Protein AF-A0A7V8FKK3-F1 (afdb_monomer_lite)

Organism: NCBI:txid1177982

InterPro domains:
  IPR025883 Cadherin-like beta-sandwich-like domain [PF12733] (177-252)

Foldseek 3Di:
DLAQADQPDQTADEDDQFFLLLVLLVLVVVVVCQVVPCPDDHQQWDAHPPPRDTQGCLLNVLSSVQSQCCLAVNLVQWDAGPPPDDQFIKHWDDDSNPHRSTHIYDRAPPGHPDQFDRHDADDPLDDFQHHFDLRDVVSSQAQQWWSAKDKDQKAWQAAWEAGGHDDPNHGRTDGRGHDRGDAETEIAGEPPDFKMWMFIAGSHQQWPFKDKVNHTDHGRDTDIDTDDQQDWIKIWTAGNVRPDIGIHIYHYHYDD

Radius of gyration: 19.22 Å; chains: 1; bounding box: 49×41×50 Å

Structure (mmCIF, N/CA/C/O backbone):
data_AF-A0A7V8FKK3-F1
#
_entry.id   AF-A0A7V8FKK3-F1
#
loop_
_atom_site.group_PDB
_atom_site.id
_atom_site.type_symbol
_atom_site.label_atom_id
_atom_site.label_alt_id
_atom_site.label_comp_id
_atom_site.label_asym_id
_atom_site.label_entity_id
_atom_site.label_seq_id
_atom_site.pdbx_PDB_ins_code
_atom_site.Cartn_x
_atom_site.Cartn_y
_atom_site.Cartn_z
_atom_site.occupancy
_atom_site.B_iso_or_equiv
_atom_site.auth_seq_id
_atom_site.auth_comp_id
_atom_site.auth_asym_id
_atom_site.auth_atom_id
_atom_site.pdbx_PDB_model_num
ATOM 1 N N . MET A 1 1 ? 8.311 15.235 -7.299 1.00 60.16 1 MET A N 1
ATOM 2 C CA . MET A 1 1 ? 8.275 15.070 -8.767 1.00 60.16 1 MET A CA 1
ATOM 3 C C . MET A 1 1 ? 7.938 13.614 -9.039 1.00 60.16 1 MET A C 1
ATOM 5 O O . MET A 1 1 ? 8.623 12.768 -8.487 1.00 60.16 1 MET A O 1
ATOM 9 N N . TRP A 1 2 ? 6.851 13.334 -9.764 1.00 69.62 2 TRP A N 1
ATOM 10 C CA . TRP A 1 2 ? 6.331 11.970 -9.949 1.00 69.62 2 TRP A CA 1
ATOM 11 C C . TRP A 1 2 ? 6.938 11.252 -11.158 1.00 69.62 2 TRP A C 1
ATOM 13 O O . TRP A 1 2 ? 7.042 10.035 -11.131 1.00 69.62 2 TRP A O 1
ATOM 23 N N . GLY A 1 3 ? 7.388 11.985 -12.183 1.00 67.00 3 GLY A N 1
ATOM 24 C CA . GLY A 1 3 ? 7.923 11.373 -13.396 1.00 67.00 3 GLY A CA 1
ATOM 25 C C . GLY A 1 3 ? 8.990 12.191 -14.100 1.00 67.00 3 GLY A C 1
ATOM 26 O O . GLY A 1 3 ? 8.733 13.306 -14.555 1.00 67.00 3 GLY A O 1
ATOM 27 N N . CYS A 1 4 ? 10.175 11.595 -14.227 1.00 75.00 4 CYS A N 1
ATOM 28 C CA . CYS A 1 4 ? 11.173 11.971 -15.216 1.00 75.00 4 CYS A CA 1
ATOM 29 C C . CYS A 1 4 ? 10.977 11.091 -16.450 1.00 75.00 4 CYS A C 1
ATOM 31 O O . CYS A 1 4 ? 11.582 10.027 -16.553 1.00 75.00 4 CYS A O 1
ATOM 33 N N . ASN A 1 5 ? 10.099 11.513 -17.357 1.00 77.19 5 ASN A N 1
ATOM 34 C CA . ASN A 1 5 ? 9.824 10.799 -18.594 1.00 77.19 5 ASN A CA 1
ATOM 35 C C . ASN A 1 5 ? 9.823 11.787 -19.771 1.00 77.19 5 ASN A C 1
ATOM 37 O O . ASN A 1 5 ? 9.016 12.711 -19.831 1.00 77.19 5 ASN A O 1
ATOM 41 N N . ARG A 1 6 ? 10.758 11.625 -20.708 1.00 72.62 6 ARG A N 1
ATOM 42 C CA . ARG A 1 6 ? 10.830 12.430 -21.937 1.00 72.62 6 ARG A CA 1
ATOM 43 C C . ARG A 1 6 ? 10.553 11.537 -23.142 1.00 72.62 6 ARG A C 1
ATOM 45 O O . ARG A 1 6 ? 11.027 10.398 -23.151 1.00 72.62 6 ARG A O 1
ATOM 52 N N . PRO A 1 7 ? 9.849 12.018 -24.179 1.00 63.91 7 PRO A N 1
ATOM 53 C CA . PRO A 1 7 ? 9.807 11.317 -25.453 1.00 63.91 7 PRO A CA 1
ATOM 54 C C . PRO A 1 7 ? 11.234 11.121 -25.983 1.00 63.91 7 PRO A C 1
ATOM 56 O O . PRO A 1 7 ? 12.023 12.067 -26.020 1.00 63.91 7 PRO A O 1
ATOM 59 N N . ALA A 1 8 ? 11.567 9.891 -26.379 1.00 64.88 8 ALA A N 1
ATOM 60 C CA . ALA A 1 8 ? 12.821 9.543 -27.053 1.00 64.88 8 ALA A CA 1
ATOM 61 C C . ALA A 1 8 ? 14.136 9.787 -26.274 1.00 64.88 8 ALA A C 1
ATOM 63 O O . ALA A 1 8 ? 15.211 9.764 -26.871 1.00 64.88 8 ALA A O 1
ATOM 64 N N . THR A 1 9 ? 14.090 9.985 -24.951 1.00 72.75 9 THR A N 1
ATOM 65 C CA . THR A 1 9 ? 15.290 10.012 -24.094 1.00 72.75 9 THR A CA 1
ATOM 66 C C . THR A 1 9 ? 15.143 8.984 -22.983 1.00 72.75 9 THR A C 1
ATOM 68 O O . THR A 1 9 ? 14.079 8.882 -22.379 1.00 72.75 9 THR A O 1
ATOM 71 N N . ALA A 1 10 ? 16.218 8.252 -22.686 1.00 77.31 10 ALA A N 1
ATOM 72 C CA . ALA A 1 10 ? 16.261 7.292 -21.590 1.00 77.31 10 ALA A CA 1
ATOM 73 C C . ALA A 1 10 ? 16.256 8.004 -20.225 1.00 77.31 10 ALA A C 1
ATOM 75 O O . ALA A 1 10 ? 17.278 8.062 -19.546 1.00 77.31 10 ALA A O 1
ATOM 76 N N . ASP A 1 11 ? 15.131 8.590 -19.826 1.00 81.19 11 ASP A N 1
ATOM 77 C CA . ASP A 1 11 ? 14.968 9.247 -18.529 1.00 81.19 11 ASP A CA 1
ATOM 78 C C . ASP A 1 11 ? 14.457 8.292 -17.452 1.00 81.19 11 ASP A C 1
ATOM 80 O O . ASP A 1 11 ? 13.765 7.317 -17.717 1.00 81.19 11 ASP A O 1
ATOM 84 N N . THR A 1 12 ? 14.886 8.528 -16.217 1.00 84.75 12 THR A N 1
ATOM 85 C CA . THR A 1 12 ? 14.595 7.640 -15.091 1.00 84.75 12 THR A CA 1
ATOM 86 C C . THR A 1 12 ? 14.356 8.477 -13.852 1.00 84.75 12 THR A C 1
ATOM 88 O O . THR A 1 12 ? 15.178 9.338 -13.520 1.00 84.75 12 THR A O 1
ATOM 91 N N . THR A 1 13 ? 13.272 8.203 -13.136 1.00 88.50 13 THR A N 1
ATOM 92 C CA . THR A 1 13 ? 13.036 8.796 -11.823 1.00 88.50 13 THR A CA 1
ATOM 93 C C . THR A 1 13 ? 13.947 8.115 -10.809 1.00 88.50 13 THR A C 1
ATOM 95 O O . THR A 1 13 ? 13.813 6.916 -10.543 1.00 88.50 13 THR A O 1
ATOM 98 N N . GLN A 1 14 ? 14.891 8.879 -10.255 1.00 87.69 14 GLN A N 1
ATOM 99 C CA . GLN A 1 14 ? 15.832 8.344 -9.282 1.00 87.69 14 GLN A CA 1
ATOM 100 C C . GLN A 1 14 ? 15.117 7.964 -7.984 1.00 87.69 14 GLN A C 1
ATOM 102 O O . GLN A 1 14 ? 14.442 8.789 -7.371 1.00 87.69 14 GLN A O 1
ATOM 107 N N . TYR A 1 15 ? 15.305 6.718 -7.560 1.00 88.31 15 TYR A N 1
ATOM 108 C CA . TYR A 1 15 ? 14.749 6.161 -6.332 1.00 88.31 15 TYR A CA 1
ATOM 109 C C . TYR A 1 15 ? 15.879 5.642 -5.442 1.00 88.31 15 TYR A C 1
ATOM 111 O O . TYR A 1 15 ? 16.736 4.915 -5.928 1.00 88.31 15 TYR A O 1
ATOM 119 N N . ASN A 1 16 ? 15.895 6.017 -4.160 1.00 85.38 16 ASN A N 1
ATOM 120 C CA . ASN A 1 16 ? 16.930 5.624 -3.200 1.00 85.38 16 ASN A CA 1
ATOM 121 C C . ASN A 1 16 ? 16.378 5.570 -1.760 1.00 85.38 16 ASN A C 1
ATOM 123 O O . ASN A 1 16 ? 15.334 6.143 -1.452 1.00 85.38 16 ASN A O 1
ATOM 127 N N . SER A 1 17 ? 17.149 4.944 -0.866 1.00 82.50 17 SER A N 1
ATOM 128 C CA . SER A 1 17 ? 17.074 5.051 0.606 1.00 82.50 17 SER A CA 1
ATOM 129 C C . SER A 1 17 ? 15.915 4.366 1.335 1.00 82.50 17 SER A C 1
ATOM 131 O O . SER A 1 17 ? 16.121 3.937 2.466 1.00 82.50 17 SER A O 1
ATOM 133 N N . VAL A 1 18 ? 14.733 4.229 0.738 1.00 92.62 18 VAL A N 1
ATOM 134 C CA . VAL A 1 18 ? 13.584 3.545 1.367 1.00 92.62 18 VAL A CA 1
ATOM 135 C C . VAL A 1 18 ? 13.414 2.150 0.752 1.00 92.62 18 VAL A C 1
ATOM 137 O O . VAL A 1 18 ? 13.876 1.891 -0.362 1.00 92.62 18 VAL A O 1
ATOM 140 N N . LYS A 1 19 ? 12.798 1.207 1.471 1.00 96.25 19 LYS A N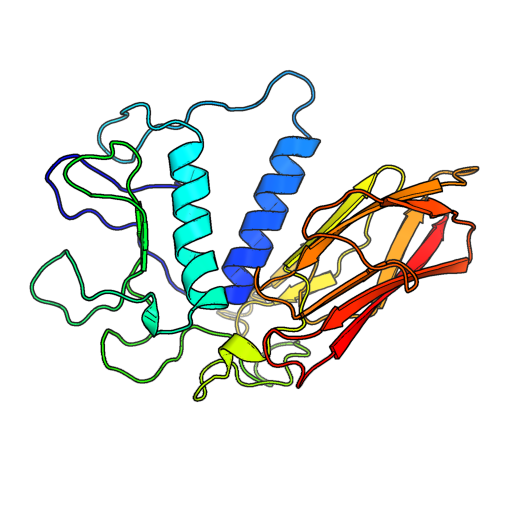 1
ATOM 141 C CA . LYS A 1 19 ? 12.393 -0.087 0.898 1.00 96.25 19 LYS A CA 1
ATOM 142 C C . LYS A 1 19 ? 11.121 0.070 0.064 1.00 96.25 19 LYS A C 1
ATOM 144 O O . LYS A 1 19 ? 10.263 0.885 0.393 1.00 96.25 19 LYS A O 1
ATOM 149 N N . VAL A 1 20 ? 11.032 -0.677 -1.036 1.00 97.56 20 VAL A N 1
ATOM 150 C CA . VAL A 1 20 ? 9.997 -0.506 -2.076 1.00 97.56 20 VAL A CA 1
ATOM 151 C C . VAL A 1 20 ? 8.584 -0.658 -1.513 1.00 97.56 20 VAL A C 1
ATOM 153 O O . VAL A 1 20 ? 7.703 0.125 -1.857 1.00 97.56 20 VAL A O 1
ATOM 156 N N . ASP A 1 21 ? 8.383 -1.616 -0.611 1.00 98.31 21 ASP A N 1
ATOM 157 C CA . ASP A 1 21 ? 7.112 -1.853 0.083 1.00 98.31 21 ASP A CA 1
ATOM 158 C C . ASP A 1 21 ? 6.687 -0.667 0.954 1.00 98.31 21 ASP A C 1
ATOM 160 O O . ASP A 1 21 ? 5.575 -0.154 0.815 1.00 98.31 21 ASP A O 1
ATOM 164 N N . LEU A 1 22 ? 7.580 -0.186 1.818 1.00 97.88 22 LEU A N 1
ATOM 165 C CA . LEU A 1 22 ? 7.287 0.955 2.676 1.00 97.88 22 LEU A CA 1
ATOM 166 C C . LEU A 1 22 ? 7.067 2.232 1.854 1.00 97.88 22 LEU A C 1
ATOM 168 O O . LEU A 1 22 ? 6.160 3.012 2.145 1.00 97.88 22 LEU A O 1
ATOM 172 N N . PHE A 1 23 ? 7.866 2.444 0.805 1.00 97.31 23 PHE A N 1
ATOM 173 C CA . PHE A 1 23 ? 7.705 3.594 -0.079 1.00 97.31 23 PHE A CA 1
ATOM 174 C C . PHE A 1 23 ? 6.354 3.573 -0.802 1.00 97.31 23 PHE A C 1
ATOM 176 O O . PHE A 1 23 ? 5.667 4.597 -0.847 1.00 97.31 23 PHE A O 1
ATOM 183 N N . LEU A 1 24 ? 5.943 2.411 -1.321 1.00 98.19 24 LEU A N 1
ATOM 184 C CA . LEU A 1 24 ? 4.629 2.219 -1.930 1.00 98.19 24 LEU A CA 1
ATOM 185 C C . LEU A 1 24 ? 3.507 2.546 -0.937 1.00 98.19 24 LEU A C 1
ATOM 187 O O . LEU A 1 24 ? 2.619 3.331 -1.268 1.00 98.19 24 LEU A O 1
ATOM 191 N N . SER A 1 25 ? 3.584 2.010 0.284 1.00 98.50 25 SER A N 1
ATOM 192 C CA . SER A 1 25 ? 2.617 2.285 1.352 1.00 98.50 25 SER A CA 1
ATOM 193 C C . SER A 1 25 ? 2.476 3.777 1.638 1.00 98.50 25 SER A C 1
ATOM 195 O O . SER A 1 25 ? 1.373 4.324 1.562 1.00 98.50 25 SER A O 1
ATOM 197 N N . LEU A 1 26 ? 3.585 4.467 1.901 1.00 97.81 26 LEU A N 1
ATOM 198 C CA . LEU A 1 26 ? 3.571 5.899 2.203 1.00 97.81 26 LEU A CA 1
ATOM 199 C C . LEU A 1 26 ? 3.069 6.735 1.017 1.00 97.81 26 LEU A C 1
ATOM 201 O O . LEU A 1 26 ? 2.353 7.719 1.209 1.00 97.81 26 LEU A O 1
ATOM 205 N N . THR A 1 27 ? 3.398 6.326 -0.209 1.00 96.75 27 THR A N 1
ATOM 206 C CA . THR A 1 27 ? 2.937 6.988 -1.437 1.00 96.75 27 THR A CA 1
ATOM 207 C C . THR A 1 27 ? 1.431 6.824 -1.627 1.00 96.75 27 THR A C 1
ATOM 209 O O . THR A 1 27 ? 0.736 7.793 -1.932 1.00 96.75 27 THR A O 1
ATOM 212 N N . GLN A 1 28 ? 0.892 5.626 -1.399 1.00 97.31 28 GLN A N 1
ATOM 213 C CA . GLN A 1 28 ? -0.548 5.390 -1.472 1.00 97.31 28 GLN A CA 1
ATOM 214 C C . GLN A 1 28 ? -1.302 6.132 -0.358 1.00 97.31 28 GLN A C 1
ATOM 216 O O . GLN A 1 28 ? -2.339 6.730 -0.641 1.00 97.31 28 GLN A O 1
ATOM 221 N N . GLN A 1 29 ? -0.753 6.187 0.865 1.00 97.19 29 GLN A N 1
ATOM 222 C CA . GLN A 1 29 ? -1.289 7.026 1.948 1.00 97.19 29 GLN A CA 1
ATOM 223 C C . GLN A 1 29 ? -1.357 8.500 1.531 1.00 97.19 29 GLN A C 1
ATOM 225 O O . GLN A 1 29 ? -2.392 9.141 1.707 1.00 97.19 29 GLN A O 1
ATOM 230 N N . LEU A 1 30 ? -0.279 9.032 0.940 1.00 95.00 30 LEU A N 1
ATOM 231 C CA . LEU A 1 30 ? -0.225 10.409 0.448 1.00 95.00 30 LEU A CA 1
ATOM 232 C C . LEU A 1 30 ? -1.304 10.679 -0.608 1.00 95.00 30 LEU A C 1
ATOM 234 O O . LEU A 1 30 ? -1.995 11.694 -0.529 1.00 95.00 30 LEU A O 1
ATOM 238 N N . LEU A 1 31 ? -1.459 9.785 -1.587 1.00 93.19 31 LEU A N 1
ATOM 239 C CA . LEU A 1 31 ? -2.443 9.943 -2.660 1.00 93.19 31 LEU A CA 1
ATOM 240 C C . LEU A 1 31 ? -3.885 9.827 -2.156 1.00 93.19 31 LEU A C 1
ATOM 242 O O . LEU A 1 31 ? -4.744 10.586 -2.609 1.00 93.19 31 LEU A O 1
ATOM 246 N N . ALA A 1 32 ? -4.153 8.923 -1.212 1.00 92.94 32 ALA A N 1
ATOM 247 C CA . ALA A 1 32 ? -5.458 8.805 -0.566 1.00 92.94 32 ALA A CA 1
ATOM 248 C C . ALA A 1 32 ? -5.807 10.086 0.209 1.00 92.94 32 ALA A C 1
ATOM 250 O O . ALA A 1 32 ? -6.866 10.679 -0.002 1.00 92.94 32 ALA A O 1
ATOM 251 N N . ASP A 1 33 ? -4.878 10.583 1.031 1.00 91.44 33 ASP A N 1
ATOM 252 C CA . ASP A 1 33 ? -5.067 11.827 1.780 1.00 91.44 33 ASP A CA 1
ATOM 253 C C . ASP A 1 33 ? -5.249 13.036 0.860 1.00 91.44 33 ASP A C 1
ATOM 255 O O . ASP A 1 33 ? -6.106 13.882 1.117 1.00 91.44 33 ASP A O 1
ATOM 259 N N . TYR A 1 34 ? -4.481 13.101 -0.228 1.00 89.12 34 TYR A N 1
ATOM 260 C CA . TYR A 1 34 ? -4.616 14.135 -1.244 1.00 89.12 34 TYR A CA 1
ATOM 261 C C . TYR A 1 34 ? -6.021 14.135 -1.868 1.00 89.12 34 TYR A C 1
ATOM 263 O O . TYR A 1 34 ? -6.697 15.165 -1.872 1.00 89.12 34 TYR A O 1
ATOM 271 N N . ARG A 1 35 ? -6.493 12.969 -2.331 1.00 88.19 35 ARG A N 1
ATOM 272 C CA . ARG A 1 35 ? -7.822 12.809 -2.945 1.00 88.19 35 ARG A CA 1
ATOM 273 C C . ARG A 1 35 ? -8.953 13.136 -1.968 1.00 88.19 35 ARG A C 1
ATOM 275 O O . ARG A 1 35 ? -9.938 13.741 -2.379 1.00 88.19 35 ARG A O 1
ATOM 282 N N . ARG A 1 36 ? -8.793 12.779 -0.688 1.00 84.94 36 ARG A N 1
ATOM 283 C CA . ARG A 1 36 ? -9.778 13.016 0.379 1.00 84.94 36 ARG A CA 1
ATOM 284 C C . ARG A 1 36 ? -9.860 14.479 0.818 1.00 84.94 36 ARG A C 1
ATOM 286 O O . ARG A 1 36 ? -10.947 14.970 1.098 1.00 84.94 36 ARG A O 1
ATOM 293 N N . ARG A 1 37 ? -8.723 15.174 0.928 1.00 82.56 37 ARG A N 1
ATOM 294 C CA . ARG A 1 37 ? -8.661 16.565 1.427 1.00 82.56 37 ARG A CA 1
ATOM 295 C C . ARG A 1 37 ? -8.939 17.615 0.352 1.00 82.56 37 ARG A C 1
ATOM 297 O O . ARG A 1 37 ? -9.072 18.793 0.681 1.00 82.56 37 ARG A O 1
ATOM 304 N N . ALA A 1 38 ? -9.014 17.213 -0.912 1.00 77.06 38 ALA A N 1
ATOM 305 C CA . ALA A 1 38 ? -9.341 18.082 -2.032 1.00 77.06 38 ALA A CA 1
ATOM 306 C C . ALA A 1 38 ? -10.808 18.554 -1.960 1.00 77.06 38 ALA A C 1
ATOM 308 O O . ALA A 1 38 ? -11.689 17.987 -2.598 1.00 77.06 38 ALA A O 1
ATOM 309 N N . ALA A 1 39 ? -11.070 19.599 -1.169 1.00 67.69 39 ALA A N 1
ATOM 310 C CA . ALA A 1 39 ? -12.419 20.126 -0.957 1.00 67.69 39 ALA A CA 1
ATOM 311 C C . ALA A 1 39 ? -13.019 20.793 -2.212 1.00 67.69 39 ALA A C 1
ATOM 313 O O . ALA A 1 39 ? -14.223 20.710 -2.418 1.00 67.69 39 ALA A O 1
ATOM 314 N N . ASN A 1 40 ? -12.189 21.419 -3.063 1.00 66.69 40 ASN A N 1
ATOM 315 C CA . ASN A 1 40 ? -12.635 22.275 -4.175 1.00 66.69 40 ASN A CA 1
ATOM 316 C C . ASN A 1 40 ? -11.965 21.934 -5.522 1.00 66.69 40 ASN A C 1
ATOM 318 O O . ASN A 1 40 ? -11.541 22.821 -6.259 1.00 66.69 40 ASN A O 1
ATOM 322 N N . GLY A 1 41 ? -11.871 20.646 -5.851 1.00 71.50 41 GLY A N 1
ATOM 323 C CA . GLY A 1 41 ? -11.310 20.174 -7.119 1.00 71.50 41 GLY A CA 1
ATOM 324 C C . GLY A 1 41 ? -10.030 19.366 -6.938 1.00 71.50 41 GLY A C 1
ATOM 325 O O . GLY A 1 41 ? -9.266 19.567 -5.995 1.00 71.50 41 GLY A O 1
ATOM 326 N N . GLN A 1 42 ? -9.822 18.415 -7.844 1.00 81.81 42 GLN A N 1
ATOM 327 C CA . GLN A 1 42 ? -8.673 17.516 -7.843 1.00 81.81 42 GLN A CA 1
ATOM 328 C C . GLN A 1 42 ? -7.687 17.931 -8.937 1.00 81.81 42 GLN A C 1
ATOM 330 O O . GLN A 1 42 ? -8.088 18.359 -10.019 1.00 81.81 42 GLN A O 1
ATOM 335 N N . ILE A 1 43 ? -6.392 17.779 -8.665 1.00 82.38 43 ILE A N 1
ATOM 336 C CA . ILE A 1 43 ? -5.355 17.813 -9.695 1.00 82.38 43 ILE A CA 1
ATOM 337 C C . ILE A 1 43 ? -5.632 16.621 -10.605 1.00 82.38 43 ILE A C 1
ATOM 339 O O . ILE A 1 43 ? -5.527 15.468 -10.192 1.00 82.38 43 ILE A O 1
ATOM 343 N N . VAL A 1 44 ? -6.017 16.926 -11.838 1.00 85.75 44 VAL A N 1
ATOM 344 C CA . VAL A 1 44 ? -6.220 15.945 -12.911 1.00 85.75 44 VAL A CA 1
ATOM 345 C C . VAL A 1 44 ? -5.030 15.894 -13.871 1.00 85.75 44 VAL A C 1
ATOM 347 O O . VAL A 1 44 ? -4.902 14.952 -14.650 1.00 85.75 44 VAL A O 1
ATOM 350 N N . GLU A 1 45 ? -4.132 16.875 -13.770 1.00 87.12 45 GLU A N 1
ATOM 351 C CA . GLU A 1 45 ? -3.009 17.071 -14.675 1.00 87.12 45 GLU A CA 1
ATOM 352 C C . GLU A 1 45 ? -1.716 17.312 -13.895 1.00 87.12 45 GLU A C 1
ATOM 354 O O . GLU A 1 45 ? -1.667 18.152 -12.998 1.00 87.12 45 GLU A O 1
ATOM 359 N N . VAL A 1 46 ? -0.653 16.602 -14.267 1.00 87.19 46 VAL A N 1
ATOM 360 C CA . VAL A 1 46 ? 0.712 16.899 -13.824 1.00 87.19 46 VAL A CA 1
ATOM 361 C C . VAL A 1 46 ? 1.596 17.030 -15.051 1.00 87.19 46 VAL A C 1
ATOM 363 O O . VAL A 1 46 ? 1.318 16.435 -16.093 1.00 87.19 46 VAL A O 1
ATOM 366 N N . THR A 1 47 ? 2.672 17.794 -14.924 1.00 86.94 47 THR A N 1
ATOM 367 C CA . THR A 1 47 ? 3.680 17.893 -15.970 1.00 86.94 47 THR A CA 1
ATOM 368 C C . THR A 1 47 ? 4.828 16.925 -15.717 1.00 86.94 47 THR A C 1
ATOM 370 O O . THR A 1 47 ? 5.154 16.596 -14.570 1.00 86.94 47 THR A O 1
ATOM 373 N N . ASN A 1 48 ? 5.446 16.449 -16.796 1.00 82.94 48 ASN A N 1
ATOM 374 C CA . ASN A 1 48 ? 6.693 15.705 -16.691 1.00 82.94 48 ASN A CA 1
ATOM 375 C C . ASN A 1 48 ? 7.855 16.613 -16.263 1.00 82.94 48 ASN A C 1
ATOM 377 O O . ASN A 1 48 ? 7.816 17.843 -16.369 1.00 82.94 48 ASN A O 1
ATOM 381 N N . ALA A 1 49 ? 8.930 15.988 -15.792 1.00 75.44 49 ALA A N 1
ATOM 382 C CA . ALA A 1 49 ? 10.175 16.694 -15.556 1.00 75.44 49 ALA A CA 1
ATOM 383 C C . ALA A 1 49 ? 10.765 17.270 -16.853 1.00 75.44 49 ALA A C 1
ATOM 385 O O . ALA A 1 49 ? 10.690 16.653 -17.914 1.00 75.44 49 ALA A O 1
ATOM 386 N N . HIS A 1 50 ? 11.454 18.409 -16.730 1.00 73.50 50 HIS A N 1
ATOM 387 C CA . HIS A 1 50 ? 12.331 19.025 -17.739 1.00 73.50 50 HIS A CA 1
ATOM 388 C C . HIS A 1 50 ? 11.686 19.628 -18.991 1.00 73.50 50 HIS A C 1
ATOM 390 O O . HIS A 1 50 ? 12.321 20.477 -19.612 1.00 73.50 50 HIS A O 1
ATOM 396 N N . GLN A 1 51 ? 10.493 19.187 -19.387 1.00 74.81 51 GLN A N 1
ATOM 397 C CA . GLN A 1 51 ? 9.837 19.645 -20.618 1.00 74.81 51 GLN A CA 1
ATOM 398 C C . GLN A 1 51 ? 8.449 20.246 -20.379 1.00 74.81 51 GLN A C 1
ATOM 400 O O . GLN A 1 51 ? 7.854 20.758 -21.320 1.00 74.81 51 GLN A O 1
ATOM 405 N N . GLU A 1 52 ? 7.944 20.181 -19.143 1.00 81.06 52 GLU A N 1
ATOM 406 C CA . GLU A 1 52 ? 6.648 20.738 -18.736 1.00 81.06 52 GLU A CA 1
ATOM 407 C C . GLU A 1 52 ? 5.461 20.218 -19.574 1.00 81.06 52 GLU A C 1
ATOM 409 O O . GLU A 1 52 ? 4.436 20.880 -19.722 1.00 81.06 52 GLU A O 1
ATOM 414 N N . VAL A 1 53 ? 5.578 18.998 -20.113 1.00 84.75 53 VAL A N 1
ATOM 415 C CA . VAL A 1 53 ? 4.547 18.374 -20.949 1.00 84.75 53 VAL A CA 1
ATOM 416 C C . VAL A 1 53 ? 3.428 17.816 -20.064 1.00 84.75 53 VAL A C 1
ATOM 418 O O . VAL A 1 53 ? 3.729 17.070 -19.129 1.00 84.75 53 VAL A O 1
ATOM 421 N N . PRO A 1 54 ? 2.148 18.099 -20.371 1.00 88.69 54 PRO A N 1
ATOM 422 C CA . PRO A 1 54 ? 0.998 17.516 -19.681 1.00 88.69 54 PRO A CA 1
ATOM 423 C C . PRO A 1 54 ? 0.904 15.987 -19.877 1.00 88.69 54 PRO A C 1
ATOM 425 O O . PRO A 1 54 ? 0.681 15.487 -20.993 1.00 88.69 54 PRO A O 1
ATOM 428 N N . VAL A 1 55 ? 1.064 15.225 -18.793 1.00 88.62 55 VAL A N 1
ATOM 429 C CA . VAL A 1 55 ? 1.065 13.748 -18.781 1.00 88.62 55 VAL A CA 1
ATOM 430 C C . VAL A 1 55 ? -0.082 13.127 -17.975 1.00 88.62 55 VAL A C 1
ATOM 432 O O . VAL A 1 55 ? -0.219 11.901 -17.953 1.00 88.62 55 VAL A O 1
ATOM 435 N N . GLY A 1 56 ? -0.945 13.953 -17.386 1.00 89.88 56 GLY A N 1
ATOM 436 C CA . GLY A 1 56 ? -2.116 13.536 -16.624 1.00 89.88 56 GLY A CA 1
ATOM 437 C C . GLY A 1 56 ? -1.779 12.767 -15.346 1.00 89.88 56 GLY A C 1
ATOM 438 O O . GLY A 1 56 ? -0.641 12.354 -15.104 1.00 89.88 56 GLY A O 1
ATOM 439 N N . MET A 1 57 ? -2.802 12.488 -14.538 1.00 90.38 57 MET A N 1
ATOM 440 C CA . MET A 1 57 ? -2.642 11.622 -13.360 1.00 90.38 57 MET A CA 1
ATOM 441 C C . MET A 1 57 ? -2.208 10.191 -13.700 1.00 90.38 57 MET A C 1
ATOM 443 O O . MET A 1 57 ? -1.613 9.528 -12.858 1.00 90.38 57 MET A O 1
ATOM 447 N N . ALA A 1 58 ? -2.374 9.752 -14.949 1.00 91.75 58 ALA A N 1
ATOM 448 C CA . ALA A 1 58 ? -1.858 8.469 -15.415 1.00 91.75 58 ALA A CA 1
ATOM 449 C C . ALA A 1 58 ? -0.332 8.323 -15.229 1.00 91.75 58 ALA A C 1
ATOM 451 O O . ALA A 1 58 ? 0.149 7.221 -14.996 1.00 91.75 58 ALA A O 1
ATOM 452 N N . CYS A 1 59 ? 0.441 9.416 -15.271 1.00 90.94 59 CYS A N 1
ATOM 453 C CA . CYS A 1 59 ? 1.873 9.379 -14.947 1.00 90.94 59 CYS A CA 1
ATOM 454 C C . CYS A 1 59 ? 2.121 9.049 -13.462 1.00 90.94 59 CYS A C 1
ATOM 456 O O . CYS A 1 59 ? 3.012 8.269 -13.130 1.00 90.94 59 CYS A O 1
ATOM 458 N N . VAL A 1 60 ? 1.296 9.600 -12.565 1.00 92.56 60 VAL A N 1
ATOM 459 C CA . VAL A 1 60 ? 1.326 9.295 -11.125 1.00 92.56 60 VAL A CA 1
ATOM 460 C C . VAL A 1 60 ? 0.921 7.844 -10.878 1.00 92.56 60 VAL A C 1
ATOM 462 O O . VAL A 1 60 ? 1.588 7.146 -10.116 1.00 92.56 60 VAL A O 1
ATOM 465 N N . ASP A 1 61 ? -0.126 7.372 -11.555 1.00 94.12 61 ASP A N 1
ATOM 466 C CA . ASP A 1 61 ? -0.574 5.984 -11.450 1.00 94.12 61 ASP A CA 1
ATOM 467 C C . ASP A 1 61 ? 0.502 5.018 -11.980 1.00 94.12 61 ASP A C 1
ATOM 469 O O . ASP A 1 61 ? 0.817 4.036 -11.312 1.00 94.12 61 ASP A O 1
ATOM 473 N N . ASN A 1 62 ? 1.162 5.340 -13.101 1.00 95.19 62 ASN A N 1
ATOM 474 C CA . ASN A 1 62 ? 2.291 4.565 -13.626 1.00 95.19 62 ASN A CA 1
ATOM 475 C C . ASN A 1 62 ? 3.501 4.575 -12.676 1.00 95.19 62 ASN A C 1
ATOM 477 O O . ASN A 1 62 ? 4.164 3.551 -12.519 1.00 95.19 62 ASN A O 1
ATOM 481 N N . PHE A 1 63 ? 3.773 5.694 -11.996 1.00 94.56 63 PHE A N 1
ATOM 482 C CA . PHE A 1 63 ? 4.795 5.760 -10.947 1.00 94.56 63 PHE A CA 1
ATOM 483 C C . PHE A 1 63 ? 4.488 4.828 -9.783 1.00 94.56 63 PHE A C 1
ATOM 485 O O . PHE A 1 63 ? 5.358 4.056 -9.388 1.00 94.56 63 PHE A O 1
ATOM 492 N N . VAL A 1 64 ? 3.258 4.840 -9.267 1.00 96.19 64 VAL A N 1
ATOM 493 C CA . VAL A 1 64 ? 2.836 3.893 -8.224 1.00 96.19 64 VAL A CA 1
ATOM 494 C C . VAL A 1 64 ? 2.927 2.455 -8.739 1.00 96.19 64 VAL A C 1
ATOM 496 O O . VAL A 1 64 ? 3.452 1.586 -8.039 1.00 96.19 64 VAL A O 1
ATOM 499 N N . GLN A 1 65 ? 2.492 2.215 -9.979 1.00 97.62 65 GLN A N 1
ATOM 500 C CA . GLN A 1 65 ? 2.511 0.899 -10.608 1.00 97.62 65 GLN A CA 1
ATOM 501 C C . GLN A 1 65 ? 3.930 0.334 -10.739 1.00 97.62 65 GLN A C 1
ATOM 503 O O . GLN A 1 65 ? 4.113 -0.869 -10.555 1.00 97.62 65 GLN A O 1
ATOM 508 N N . CYS A 1 66 ? 4.948 1.174 -10.962 1.00 96.94 66 CYS A N 1
ATOM 509 C CA . CYS A 1 66 ? 6.343 0.733 -10.962 1.00 96.94 66 CYS A CA 1
ATOM 510 C C . CYS A 1 66 ? 6.754 0.071 -9.635 1.00 96.94 66 CYS A C 1
ATOM 512 O O . CYS A 1 66 ? 7.508 -0.902 -9.649 1.00 96.94 66 CYS A O 1
ATOM 514 N N . PHE A 1 67 ? 6.277 0.556 -8.487 1.00 97.75 67 PHE A N 1
ATOM 515 C CA . PHE A 1 67 ? 6.541 -0.100 -7.200 1.00 97.75 67 PHE A CA 1
ATOM 516 C C . PHE A 1 67 ? 5.603 -1.289 -6.989 1.00 97.75 67 PHE A C 1
ATOM 518 O O . PHE A 1 67 ? 6.046 -2.353 -6.565 1.00 97.75 67 PHE A O 1
ATOM 525 N N . GLN A 1 68 ? 4.326 -1.130 -7.341 1.00 98.62 68 GLN A N 1
ATOM 526 C CA . GLN A 1 68 ? 3.302 -2.156 -7.162 1.00 98.62 68 GLN A CA 1
ATOM 527 C C . GLN A 1 68 ? 3.652 -3.468 -7.878 1.00 98.62 68 GLN A C 1
ATOM 529 O O . GLN A 1 68 ? 3.541 -4.535 -7.280 1.00 98.62 68 GLN A O 1
ATOM 534 N N . GLN A 1 69 ? 4.151 -3.409 -9.117 1.00 98.31 69 GLN A N 1
ATOM 535 C CA . GLN A 1 69 ? 4.533 -4.621 -9.850 1.00 98.31 69 GLN A CA 1
ATOM 536 C C . GLN A 1 69 ? 5.709 -5.367 -9.206 1.00 98.31 69 GLN A C 1
ATOM 538 O O . GLN A 1 69 ? 5.768 -6.586 -9.280 1.00 98.31 69 GLN A O 1
ATOM 543 N N . LEU A 1 70 ? 6.614 -4.677 -8.504 1.00 97.81 70 LEU A N 1
ATOM 544 C CA . LEU A 1 70 ? 7.693 -5.343 -7.762 1.00 97.81 70 LEU A CA 1
ATOM 545 C C . LEU A 1 70 ? 7.179 -6.063 -6.512 1.00 97.81 70 LEU A C 1
ATOM 547 O O . LEU A 1 70 ? 7.779 -7.048 -6.090 1.00 97.81 70 LEU A O 1
ATOM 551 N N . ILE A 1 71 ? 6.086 -5.579 -5.920 1.00 98.50 71 ILE A N 1
ATOM 552 C CA . ILE A 1 71 ? 5.410 -6.253 -4.807 1.00 98.50 71 ILE A CA 1
ATOM 553 C C . ILE A 1 71 ? 4.622 -7.466 -5.306 1.00 98.50 71 ILE A C 1
ATOM 555 O O . ILE A 1 71 ? 4.639 -8.515 -4.666 1.00 98.50 71 ILE A O 1
ATOM 559 N N . ASP A 1 72 ? 3.961 -7.346 -6.457 1.00 98.44 72 ASP A N 1
ATOM 560 C CA . ASP A 1 72 ? 3.076 -8.389 -6.981 1.00 98.44 72 ASP A CA 1
ATOM 561 C C . ASP A 1 72 ? 3.822 -9.515 -7.712 1.00 98.44 72 ASP A C 1
ATOM 563 O O . ASP A 1 72 ? 3.443 -10.684 -7.598 1.00 98.44 72 ASP A O 1
ATOM 567 N N . ASP A 1 73 ? 4.873 -9.178 -8.462 1.00 97.75 73 ASP A N 1
ATOM 568 C CA . ASP A 1 73 ? 5.638 -10.096 -9.319 1.00 97.75 73 ASP A CA 1
ATOM 569 C C . ASP A 1 73 ? 7.072 -10.350 -8.832 1.00 97.75 73 ASP A C 1
ATOM 571 O O . ASP A 1 73 ? 7.792 -11.168 -9.414 1.00 97.75 73 ASP A O 1
ATOM 575 N N . GLY A 1 74 ? 7.517 -9.664 -7.776 1.00 96.31 74 GLY A N 1
ATOM 576 C CA . GLY A 1 74 ? 8.899 -9.750 -7.315 1.00 96.31 74 GLY A CA 1
ATOM 577 C C . GLY A 1 74 ? 9.889 -9.247 -8.370 1.00 96.31 74 GLY A C 1
ATOM 578 O O . GLY A 1 74 ? 9.610 -8.326 -9.140 1.00 96.31 74 GLY A O 1
ATOM 579 N N . ASP A 1 75 ? 11.068 -9.868 -8.425 1.00 95.06 75 ASP A N 1
ATOM 580 C CA . ASP A 1 75 ? 12.138 -9.459 -9.350 1.00 95.06 75 ASP A CA 1
ATOM 581 C C . ASP A 1 75 ? 11.828 -9.773 -10.824 1.00 95.06 75 ASP A C 1
ATOM 583 O O . ASP A 1 75 ? 12.478 -9.242 -11.721 1.00 95.06 75 ASP A O 1
ATOM 587 N N . ALA A 1 76 ? 10.804 -10.587 -11.108 1.00 95.38 76 ALA A N 1
ATOM 588 C CA . ALA A 1 76 ? 10.392 -10.888 -12.481 1.00 95.38 76 ALA A CA 1
ATOM 589 C C . ALA A 1 76 ? 9.842 -9.650 -13.219 1.00 95.38 76 ALA A C 1
ATOM 591 O O . ALA A 1 76 ? 9.941 -9.564 -14.447 1.00 95.38 76 ALA A O 1
ATOM 592 N N . ALA A 1 77 ? 9.303 -8.671 -12.482 1.00 95.75 77 ALA A N 1
ATOM 593 C CA . ALA A 1 77 ? 8.893 -7.387 -13.049 1.00 95.75 77 ALA A CA 1
ATOM 594 C C . ALA A 1 77 ? 10.076 -6.455 -13.353 1.00 95.75 77 ALA A C 1
ATOM 596 O O . ALA A 1 77 ? 9.923 -5.493 -14.112 1.00 95.75 77 ALA A O 1
ATOM 597 N N . ALA A 1 78 ? 11.256 -6.722 -12.792 1.00 94.44 78 ALA A N 1
ATOM 598 C CA . ALA A 1 78 ? 12.397 -5.847 -12.963 1.00 94.44 78 ALA A CA 1
ATOM 599 C C . ALA A 1 78 ? 12.992 -5.933 -14.376 1.00 94.44 78 ALA A C 1
ATOM 601 O O . ALA A 1 78 ? 13.003 -6.975 -15.039 1.00 94.44 78 ALA A O 1
ATOM 602 N N . LYS A 1 79 ? 13.531 -4.807 -14.840 1.00 93.56 79 LYS A N 1
ATOM 603 C CA . LYS A 1 79 ? 14.160 -4.648 -16.155 1.00 93.56 79 LYS A CA 1
ATOM 604 C C . LYS A 1 79 ? 15.586 -4.113 -16.009 1.00 93.56 79 LYS A C 1
ATOM 606 O O . LYS A 1 79 ? 15.882 -3.436 -15.019 1.00 93.56 79 LYS A O 1
ATOM 611 N N . PRO A 1 80 ? 16.479 -4.407 -16.971 1.00 91.88 80 PRO A N 1
ATOM 612 C CA . PRO A 1 80 ? 17.796 -3.789 -17.011 1.00 91.88 80 PRO A CA 1
ATOM 613 C C . PRO A 1 80 ? 17.688 -2.290 -17.307 1.00 91.88 80 PRO A C 1
ATOM 615 O O . PRO A 1 80 ? 16.648 -1.783 -17.733 1.00 91.88 80 PRO A O 1
ATOM 618 N N . SER A 1 81 ? 18.796 -1.582 -17.103 1.00 88.94 81 SER A N 1
ATOM 619 C CA . SER A 1 81 ? 18.835 -0.145 -17.307 1.00 88.94 81 SER A CA 1
ATOM 620 C C . SER A 1 81 ? 18.598 0.272 -18.765 1.00 88.94 81 SER A C 1
ATOM 622 O O . SER A 1 81 ? 19.303 -0.193 -19.655 1.00 88.94 81 SER A O 1
ATOM 624 N N . ILE A 1 82 ? 17.688 1.222 -19.009 1.00 87.44 82 ILE A N 1
ATOM 625 C CA . ILE A 1 82 ? 17.530 1.925 -20.295 1.00 87.44 82 ILE A CA 1
ATOM 626 C C . ILE A 1 82 ? 18.608 2.999 -20.515 1.00 87.44 82 ILE A C 1
ATOM 628 O O . ILE A 1 82 ? 18.864 3.401 -21.646 1.00 87.44 82 ILE A O 1
ATOM 632 N N . ARG A 1 83 ? 19.277 3.449 -19.444 1.00 82.56 83 ARG A N 1
ATOM 633 C CA . ARG A 1 83 ? 20.482 4.286 -19.513 1.00 82.56 83 ARG A CA 1
ATOM 634 C C . ARG A 1 83 ? 21.671 3.342 -19.644 1.00 82.56 83 ARG A C 1
ATOM 636 O O . ARG A 1 83 ? 22.048 2.720 -18.650 1.00 82.56 83 ARG A O 1
ATOM 643 N N . GLY A 1 84 ? 22.172 3.151 -20.865 1.00 68.94 84 GLY A N 1
ATOM 644 C CA . GLY A 1 84 ? 23.239 2.189 -21.162 1.00 68.94 84 GLY A CA 1
ATOM 645 C C . GLY A 1 84 ? 24.453 2.300 -20.226 1.00 68.94 84 GLY A C 1
ATOM 646 O O . GLY A 1 84 ? 24.697 3.343 -19.627 1.00 68.94 84 GLY A O 1
ATOM 647 N N . GLY A 1 85 ? 25.224 1.216 -20.102 1.00 62.97 85 GLY A N 1
ATOM 648 C CA . GLY A 1 85 ? 26.513 1.221 -19.394 1.00 62.97 85 GLY A CA 1
ATOM 649 C C . GLY A 1 85 ? 26.485 0.929 -17.888 1.00 62.97 85 GLY A C 1
ATOM 650 O O . GLY A 1 85 ? 27.555 0.776 -17.307 1.00 62.97 85 GLY A O 1
ATOM 651 N N . THR A 1 86 ? 25.317 0.758 -17.257 1.00 63.16 86 THR A N 1
ATOM 652 C CA . THR A 1 86 ? 25.235 0.374 -15.833 1.00 63.16 86 THR A CA 1
ATOM 653 C C . THR A 1 86 ? 24.259 -0.780 -15.632 1.00 63.16 86 THR A C 1
ATOM 655 O O . THR A 1 86 ? 23.120 -0.720 -16.093 1.00 63.16 86 THR A O 1
ATOM 658 N N . ALA A 1 87 ? 24.672 -1.818 -14.896 1.00 75.44 87 ALA A N 1
ATOM 659 C CA . ALA A 1 87 ? 23.834 -2.956 -14.502 1.00 75.44 87 ALA A CA 1
ATOM 660 C C . ALA A 1 87 ? 22.801 -2.573 -13.418 1.00 75.44 87 ALA A C 1
ATOM 662 O O . ALA A 1 87 ? 22.662 -3.255 -12.407 1.00 75.44 87 ALA A O 1
ATOM 663 N N . ASN A 1 88 ? 22.091 -1.458 -13.596 1.00 89.31 88 ASN A N 1
ATOM 664 C CA . ASN A 1 88 ? 21.046 -1.024 -12.676 1.00 89.31 88 ASN A CA 1
ATOM 665 C C . ASN A 1 88 ? 19.759 -1.804 -12.937 1.00 89.31 88 ASN A C 1
ATOM 667 O O . ASN A 1 88 ? 19.354 -1.993 -14.085 1.00 89.31 88 ASN A O 1
ATOM 671 N N . ARG A 1 89 ? 19.109 -2.217 -11.850 1.00 92.31 89 ARG A N 1
ATOM 672 C CA . ARG A 1 89 ? 17.752 -2.763 -11.854 1.00 92.31 89 ARG A CA 1
ATOM 673 C C . ARG A 1 89 ? 16.763 -1.608 -11.920 1.00 92.31 89 ARG A C 1
ATOM 675 O O . ARG A 1 89 ? 16.944 -0.613 -11.217 1.00 92.31 89 ARG A O 1
ATOM 682 N N . MET A 1 90 ? 15.732 -1.752 -12.740 1.00 93.69 90 MET A N 1
ATOM 683 C CA . MET A 1 90 ? 14.656 -0.779 -12.888 1.00 93.69 90 MET A CA 1
ATOM 684 C C . MET A 1 90 ? 13.290 -1.441 -12.870 1.00 93.69 90 MET A C 1
ATOM 686 O O . MET A 1 90 ? 13.163 -2.650 -13.050 1.00 93.69 90 MET A O 1
ATOM 690 N N . SER A 1 91 ? 12.271 -0.611 -12.697 1.00 95.00 91 SER A N 1
ATOM 691 C CA . SER A 1 91 ? 10.879 -0.969 -12.919 1.00 95.00 91 SER A CA 1
ATOM 692 C C . SER A 1 91 ? 10.273 0.038 -13.885 1.00 95.00 91 SER A C 1
ATOM 694 O O . SER A 1 91 ? 10.481 1.243 -13.728 1.00 95.00 91 SER A O 1
ATOM 696 N N . ILE A 1 92 ? 9.615 -0.470 -14.926 1.00 94.25 92 ILE A N 1
ATOM 697 C CA . ILE A 1 92 ? 9.152 0.312 -16.073 1.00 94.25 92 ILE A CA 1
ATOM 698 C C . ILE A 1 92 ? 7.680 -0.009 -16.319 1.00 94.25 92 ILE A C 1
ATOM 700 O O . ILE A 1 92 ? 7.304 -1.183 -16.305 1.00 94.25 92 ILE A O 1
ATOM 704 N N . VAL A 1 93 ? 6.875 1.025 -16.551 1.00 95.19 93 VAL A N 1
ATOM 705 C CA . VAL A 1 93 ? 5.448 0.935 -16.882 1.00 95.19 93 VAL A CA 1
ATOM 706 C C . VAL A 1 93 ? 5.169 1.806 -18.106 1.00 95.19 93 VAL A C 1
ATOM 708 O O . VAL A 1 93 ? 5.566 2.971 -18.149 1.00 95.19 93 VAL A O 1
ATOM 711 N N . GLY A 1 94 ? 4.475 1.240 -19.094 1.00 92.06 94 GLY A N 1
ATOM 712 C CA . GLY A 1 94 ? 4.246 1.865 -20.400 1.00 92.06 94 GLY A CA 1
ATOM 713 C C . GLY A 1 94 ? 5.416 1.698 -21.378 1.00 92.06 94 GLY A C 1
ATOM 714 O O . GLY A 1 94 ? 6.457 1.121 -21.056 1.00 92.06 94 GLY A O 1
ATOM 715 N N . ASP A 1 95 ? 5.221 2.196 -22.594 1.00 89.00 95 ASP A N 1
ATOM 716 C CA . ASP A 1 95 ? 6.179 2.185 -23.698 1.00 89.00 95 ASP A CA 1
ATOM 717 C C . ASP A 1 95 ? 6.790 3.582 -23.889 1.00 89.00 95 ASP A C 1
ATOM 719 O O . ASP A 1 95 ? 6.109 4.531 -24.274 1.00 89.00 95 ASP A O 1
ATOM 723 N N . MET A 1 96 ? 8.104 3.694 -23.679 1.00 86.19 96 MET A N 1
ATOM 724 C CA . MET A 1 96 ? 8.876 4.936 -23.826 1.00 86.19 96 MET A CA 1
ATOM 725 C C . MET A 1 96 ? 8.691 5.635 -25.186 1.00 86.19 96 MET A C 1
ATOM 727 O O . MET A 1 96 ? 8.847 6.855 -25.282 1.00 86.19 96 MET A O 1
ATOM 731 N N . TRP A 1 97 ? 8.380 4.880 -26.242 1.00 83.94 97 TRP A N 1
ATOM 732 C CA . TRP A 1 97 ? 8.247 5.405 -27.602 1.00 83.94 97 TRP A CA 1
ATOM 733 C C . TRP A 1 97 ? 6.818 5.790 -27.976 1.00 83.94 97 TRP A C 1
ATOM 735 O O . TRP A 1 97 ? 6.631 6.517 -28.952 1.00 83.94 97 TRP A O 1
ATOM 745 N N . ARG A 1 98 ? 5.816 5.290 -27.245 1.00 87.31 98 ARG A N 1
ATOM 746 C CA . ARG A 1 98 ? 4.397 5.421 -27.618 1.00 87.31 98 ARG A CA 1
ATOM 747 C C . ARG A 1 98 ? 3.559 6.135 -26.566 1.00 87.31 98 ARG A C 1
ATOM 749 O O . ARG A 1 98 ? 2.629 6.854 -26.924 1.00 87.31 98 ARG A O 1
ATOM 756 N N . ASP A 1 99 ? 3.915 6.000 -25.295 1.00 88.88 99 ASP A N 1
ATOM 757 C CA . ASP A 1 99 ? 3.087 6.451 -24.186 1.00 88.88 99 ASP A CA 1
ATOM 758 C C . ASP A 1 99 ? 3.673 7.719 -23.578 1.00 88.88 99 ASP A C 1
ATOM 760 O O . ASP A 1 99 ? 4.685 7.678 -22.894 1.00 88.88 99 ASP A O 1
ATOM 764 N N . LYS A 1 100 ? 3.023 8.875 -23.748 1.00 86.69 100 LYS A N 1
ATOM 765 C CA . LYS A 1 100 ? 3.519 10.153 -23.188 1.00 86.69 100 LYS A CA 1
ATOM 766 C C . LYS A 1 100 ? 3.687 10.158 -21.658 1.00 86.69 100 LYS A C 1
ATOM 768 O O . LYS A 1 100 ? 4.343 11.036 -21.113 1.00 86.69 100 LYS A O 1
ATOM 773 N N . ASN A 1 101 ? 3.051 9.218 -20.970 1.00 89.19 101 ASN A N 1
ATOM 774 C CA . ASN A 1 101 ? 2.991 9.060 -19.519 1.00 89.19 101 ASN A CA 1
ATOM 775 C C . ASN A 1 101 ? 3.735 7.802 -19.037 1.00 89.19 101 ASN A C 1
ATOM 777 O O . ASN A 1 101 ? 3.533 7.386 -17.896 1.00 89.19 101 ASN A O 1
ATOM 781 N N . TRP A 1 102 ? 4.576 7.198 -19.889 1.00 91.00 102 TRP A N 1
ATOM 782 C CA . TRP A 1 102 ? 5.463 6.100 -19.504 1.00 91.00 102 TRP A CA 1
ATOM 783 C C . TRP A 1 102 ? 6.304 6.468 -18.277 1.00 91.00 102 TRP A C 1
ATOM 785 O O . TRP A 1 102 ? 6.593 7.641 -18.034 1.00 91.00 102 TRP A O 1
ATOM 795 N N . MET A 1 103 ? 6.730 5.465 -17.517 1.00 91.69 103 MET A N 1
ATOM 796 C CA . MET A 1 103 ? 7.499 5.662 -16.298 1.00 91.69 103 MET A CA 1
ATOM 797 C C . MET A 1 103 ? 8.624 4.648 -16.178 1.00 91.69 103 MET A C 1
ATOM 799 O O . MET A 1 103 ? 8.421 3.464 -16.431 1.00 91.69 103 MET A O 1
ATOM 803 N N . ALA A 1 104 ? 9.783 5.100 -15.707 1.00 92.19 104 ALA A N 1
ATOM 804 C CA . ALA A 1 104 ? 10.841 4.233 -15.213 1.00 92.19 104 ALA A CA 1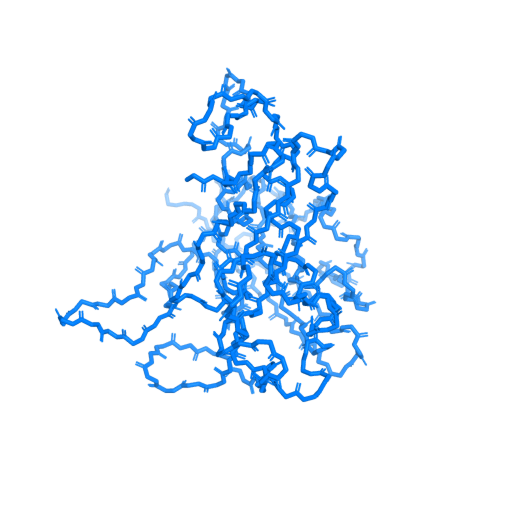
ATOM 805 C C . ALA A 1 104 ? 11.355 4.747 -13.870 1.00 92.19 104 ALA A C 1
ATOM 807 O O . ALA A 1 104 ? 11.674 5.930 -13.728 1.00 92.19 104 ALA A O 1
ATOM 808 N N . ILE A 1 105 ? 11.473 3.844 -12.898 1.00 92.75 105 ILE A N 1
ATOM 809 C CA . ILE A 1 105 ? 12.139 4.108 -11.622 1.00 92.75 105 ILE A CA 1
ATOM 810 C C . ILE A 1 105 ? 13.419 3.276 -11.528 1.00 92.75 105 ILE A C 1
ATOM 812 O O . ILE A 1 105 ? 13.470 2.121 -11.965 1.00 92.75 105 ILE A O 1
ATOM 816 N N . GLY A 1 106 ? 14.445 3.855 -10.921 1.00 90.56 106 GLY A N 1
ATOM 817 C CA . GLY A 1 106 ? 15.688 3.162 -10.612 1.00 90.56 106 GLY A CA 1
ATOM 818 C C . GLY A 1 106 ? 16.825 4.127 -10.280 1.00 90.56 106 GLY A C 1
ATOM 819 O O . GLY A 1 106 ? 16.654 5.336 -10.412 1.00 90.56 106 GLY A O 1
ATOM 820 N N . PRO A 1 107 ? 17.999 3.635 -9.863 1.00 91.44 107 PRO A N 1
ATOM 821 C CA . PRO A 1 107 ? 18.320 2.228 -9.630 1.00 91.44 107 PRO A CA 1
ATOM 822 C C . PRO A 1 107 ? 17.510 1.618 -8.478 1.00 91.44 107 PRO A C 1
ATOM 824 O O . PRO A 1 107 ? 17.069 2.318 -7.574 1.00 91.44 107 PRO A O 1
ATOM 827 N N . ILE A 1 108 ? 17.294 0.304 -8.523 1.00 92.81 108 ILE A N 1
ATOM 828 C CA . ILE A 1 108 ? 16.583 -0.442 -7.480 1.00 92.81 108 ILE A CA 1
ATOM 829 C C . ILE A 1 108 ? 17.541 -1.433 -6.830 1.00 92.81 108 ILE A C 1
ATOM 831 O O . ILE A 1 108 ? 18.009 -2.378 -7.469 1.00 92.81 108 ILE A O 1
ATOM 835 N N . GLY A 1 109 ? 17.798 -1.247 -5.539 1.00 92.19 109 GLY A N 1
ATOM 836 C CA . GLY A 1 109 ? 18.696 -2.138 -4.818 1.00 92.19 109 GLY A CA 1
ATOM 837 C C . GLY A 1 109 ? 20.123 -2.113 -5.377 1.00 92.19 109 GLY A C 1
ATOM 838 O O . GLY A 1 109 ? 20.572 -1.095 -5.904 1.00 92.19 109 GLY A O 1
ATOM 839 N N . SER A 1 110 ? 20.830 -3.237 -5.284 1.00 91.69 110 SER A N 1
ATOM 840 C CA . SER A 1 110 ? 22.231 -3.354 -5.732 1.00 91.69 110 SER A CA 1
ATOM 841 C C . SER A 1 110 ? 22.438 -3.510 -7.243 1.00 91.69 110 SER A C 1
ATOM 843 O O . SER A 1 110 ? 23.573 -3.389 -7.707 1.00 91.69 110 SER A O 1
ATOM 845 N N . GLY A 1 111 ? 21.386 -3.767 -8.027 1.00 89.69 111 GLY A N 1
ATOM 846 C CA . GLY A 1 111 ? 21.478 -3.843 -9.488 1.00 89.69 111 GLY A CA 1
ATOM 847 C C . GLY A 1 111 ? 20.787 -5.047 -10.128 1.00 89.69 111 GLY A C 1
ATOM 848 O O . GLY A 1 111 ? 20.264 -5.936 -9.461 1.00 89.69 111 GLY A O 1
ATOM 849 N N . TYR A 1 112 ? 20.752 -5.052 -11.460 1.00 91.44 112 TYR A N 1
ATOM 850 C CA . TYR A 1 112 ? 20.064 -6.061 -12.264 1.00 91.44 112 TYR A CA 1
ATOM 851 C C . TYR A 1 112 ? 20.862 -7.367 -12.293 1.00 91.44 112 TYR A C 1
ATOM 853 O O . TYR A 1 112 ? 22.077 -7.356 -12.495 1.00 91.44 112 TYR A O 1
ATOM 861 N N . GLY A 1 113 ? 20.184 -8.494 -12.063 1.00 89.56 113 GLY A N 1
ATOM 862 C CA . GLY A 1 113 ? 20.825 -9.808 -11.928 1.00 89.56 113 GLY A CA 1
ATOM 863 C C . GLY A 1 113 ? 21.623 -9.995 -10.629 1.00 89.56 113 GLY A C 1
ATOM 864 O O . GLY A 1 113 ? 22.312 -11.002 -10.473 1.00 89.56 113 GLY A O 1
ATOM 865 N N . LYS A 1 114 ? 21.561 -9.037 -9.695 1.00 92.25 114 LYS A N 1
ATOM 866 C CA . LYS A 1 114 ? 22.066 -9.192 -8.323 1.00 92.25 114 LYS A CA 1
ATOM 867 C C . LYS A 1 114 ? 20.963 -9.746 -7.418 1.00 92.25 114 LYS A C 1
ATOM 869 O O . LYS A 1 114 ? 19.796 -9.680 -7.799 1.00 92.25 114 LYS A O 1
ATOM 874 N N . PRO A 1 115 ? 21.287 -10.281 -6.229 1.00 94.31 115 PRO A N 1
ATOM 875 C CA . PRO A 1 115 ? 20.264 -10.660 -5.261 1.00 94.31 115 PRO A CA 1
ATOM 876 C C . PRO A 1 115 ? 19.258 -9.528 -5.010 1.00 94.31 115 PRO A C 1
ATOM 878 O O . PRO A 1 115 ? 19.584 -8.342 -5.114 1.00 94.31 115 PRO A O 1
ATOM 881 N N . VAL A 1 116 ? 18.015 -9.896 -4.720 1.00 95.31 116 VAL A N 1
ATOM 882 C CA . VAL A 1 116 ? 16.997 -8.936 -4.289 1.00 95.31 116 VAL A CA 1
ATOM 883 C C . VAL A 1 116 ? 17.411 -8.393 -2.921 1.00 95.31 116 VAL A C 1
ATOM 885 O O . VAL A 1 116 ? 17.850 -9.140 -2.052 1.00 95.31 116 VAL A O 1
ATOM 888 N N . ASP A 1 117 ? 17.343 -7.078 -2.751 1.00 95.50 117 ASP A N 1
ATOM 889 C CA . ASP A 1 117 ? 17.735 -6.379 -1.519 1.00 95.50 117 ASP A CA 1
ATOM 890 C C . ASP A 1 117 ? 16.942 -5.078 -1.296 1.00 95.50 117 ASP A C 1
ATOM 892 O O . ASP A 1 117 ? 17.266 -4.263 -0.423 1.00 95.50 117 ASP A O 1
ATOM 896 N N . TYR A 1 118 ? 15.896 -4.860 -2.091 1.00 95.69 118 TYR A N 1
ATOM 897 C CA . TYR A 1 118 ? 15.101 -3.635 -2.116 1.00 95.69 118 TYR A CA 1
ATOM 898 C C . TYR A 1 118 ? 13.762 -3.751 -1.374 1.00 95.69 118 TYR A C 1
ATOM 900 O O . TYR A 1 118 ? 13.071 -2.740 -1.227 1.00 95.69 118 TYR A O 1
ATOM 908 N N . LEU A 1 119 ? 13.410 -4.941 -0.883 1.00 97.62 119 LEU A N 1
ATOM 909 C CA . LEU A 1 119 ? 12.234 -5.188 -0.049 1.00 97.62 119 LEU A CA 1
ATOM 910 C C . LEU A 1 119 ? 12.614 -5.185 1.436 1.00 97.62 119 LEU A C 1
ATOM 912 O O . LEU A 1 119 ? 13.792 -5.280 1.811 1.00 97.62 119 LEU A O 1
ATOM 916 N N . SER A 1 120 ? 11.614 -5.040 2.296 1.00 97.69 120 SER A N 1
ATOM 917 C CA . SER A 1 120 ? 11.808 -5.048 3.740 1.00 97.69 120 SER A CA 1
ATOM 918 C C . SER A 1 120 ? 12.235 -6.424 4.256 1.00 97.69 120 SER A C 1
ATOM 920 O O . SER A 1 120 ? 11.946 -7.465 3.665 1.00 97.69 120 SER A O 1
ATOM 922 N N . LYS A 1 121 ? 12.964 -6.420 5.371 1.00 97.44 121 LYS A N 1
ATOM 923 C CA . LYS A 1 121 ? 13.397 -7.623 6.088 1.00 97.44 121 LYS A CA 1
ATOM 924 C C . LYS A 1 121 ? 13.555 -7.327 7.580 1.00 97.44 121 LYS A C 1
ATOM 926 O O . LYS A 1 121 ? 13.643 -6.146 7.929 1.00 97.44 121 LYS A O 1
ATOM 931 N N . PRO A 1 122 ? 13.625 -8.349 8.450 1.00 97.69 122 PRO A N 1
ATOM 932 C CA . PRO A 1 122 ? 13.825 -8.139 9.875 1.00 97.69 122 PRO A CA 1
ATOM 933 C C . PRO A 1 122 ? 15.114 -7.360 10.144 1.00 97.69 122 PRO A C 1
ATOM 935 O O . PRO A 1 122 ? 16.154 -7.616 9.531 1.00 97.69 122 PRO A O 1
ATOM 938 N N . THR A 1 123 ? 15.040 -6.401 11.061 1.00 95.31 123 THR A N 1
ATOM 939 C CA . THR A 1 123 ? 16.178 -5.597 11.516 1.00 95.31 123 THR A CA 1
ATOM 940 C C . THR A 1 123 ? 15.953 -5.150 12.956 1.00 95.31 123 THR A C 1
ATOM 942 O O . THR A 1 123 ? 14.817 -5.041 13.414 1.00 95.31 123 THR A O 1
ATOM 945 N N . THR A 1 124 ? 17.051 -4.894 13.661 1.00 94.88 124 THR A N 1
ATOM 946 C CA . THR A 1 124 ? 17.074 -4.293 14.999 1.00 94.88 124 THR A CA 1
ATOM 947 C C . THR A 1 124 ? 17.643 -2.871 14.994 1.00 94.88 124 THR A C 1
ATOM 949 O O . THR A 1 124 ? 17.774 -2.269 16.055 1.00 94.88 124 THR A O 1
ATOM 952 N N . ASP A 1 125 ? 17.999 -2.329 13.824 1.00 93.69 125 ASP A N 1
ATOM 953 C CA . ASP A 1 125 ? 18.679 -1.028 13.699 1.00 93.69 125 ASP A CA 1
ATOM 954 C C . ASP A 1 125 ? 17.741 0.162 13.960 1.00 93.69 125 ASP A C 1
ATOM 956 O O . ASP A 1 125 ? 18.180 1.286 14.213 1.00 93.69 125 ASP A O 1
ATOM 960 N N . TYR A 1 126 ? 16.434 -0.073 13.861 1.00 94.38 126 TYR A N 1
ATOM 961 C CA . TYR A 1 126 ? 15.376 0.886 14.147 1.00 94.38 126 TYR A CA 1
ATOM 962 C C . TYR A 1 126 ? 14.094 0.149 14.564 1.00 94.38 126 TYR A C 1
ATOM 964 O O . TYR A 1 126 ? 13.938 -1.032 14.246 1.00 94.38 126 TYR A O 1
ATOM 972 N N . PRO A 1 127 ? 13.162 0.820 15.267 1.00 93.38 127 PRO A N 1
ATOM 973 C CA . PRO A 1 127 ? 11.910 0.205 15.697 1.00 93.38 127 PRO A CA 1
ATOM 974 C C . PRO A 1 127 ? 11.065 -0.258 14.505 1.00 93.38 127 PRO A C 1
ATOM 976 O O . PRO A 1 127 ? 10.591 0.554 13.712 1.00 93.38 127 PRO A O 1
ATOM 979 N N . THR A 1 128 ? 10.875 -1.570 14.385 1.00 93.94 128 THR A N 1
ATOM 980 C CA . THR A 1 128 ? 10.001 -2.190 13.388 1.00 93.94 128 THR A CA 1
ATOM 981 C C . THR A 1 128 ? 9.529 -3.563 13.864 1.00 93.94 128 THR A C 1
ATOM 983 O O . THR A 1 128 ? 10.168 -4.191 14.705 1.00 93.94 128 THR A O 1
ATOM 986 N N . SER A 1 129 ? 8.410 -4.031 13.313 1.00 94.94 129 SER A N 1
ATOM 987 C CA . SER A 1 129 ? 7.834 -5.359 13.571 1.00 94.94 129 SER A CA 1
ATOM 988 C C . SER A 1 129 ? 7.878 -6.262 12.330 1.00 94.94 129 SER A C 1
ATOM 990 O O . SER A 1 129 ? 7.088 -7.200 12.191 1.00 94.94 129 SER A O 1
ATOM 992 N N . ILE A 1 130 ? 8.789 -5.980 11.391 1.00 96.81 130 ILE A N 1
ATOM 993 C CA . ILE A 1 130 ? 9.014 -6.835 10.221 1.00 96.81 130 ILE A CA 1
ATOM 994 C C . ILE A 1 130 ? 9.568 -8.189 10.682 1.00 96.81 130 ILE A C 1
ATOM 996 O O . ILE A 1 130 ? 10.685 -8.277 11.184 1.00 96.81 130 ILE A O 1
ATOM 1000 N N . ALA A 1 131 ? 8.795 -9.253 10.462 1.00 95.75 131 ALA A N 1
ATOM 1001 C CA . ALA A 1 131 ? 9.161 -10.621 10.840 1.00 95.75 131 ALA A CA 1
ATOM 1002 C C . ALA A 1 131 ? 9.597 -11.506 9.656 1.00 95.75 131 ALA A C 1
ATOM 1004 O O . ALA A 1 131 ? 10.177 -12.568 9.861 1.00 95.75 131 ALA A O 1
ATOM 1005 N N . ILE A 1 132 ? 9.326 -11.083 8.419 1.00 96.75 132 ILE A N 1
ATOM 1006 C CA . ILE A 1 132 ? 9.601 -11.849 7.196 1.00 96.75 132 ILE A CA 1
ATOM 1007 C C . ILE A 1 132 ? 10.662 -11.114 6.384 1.00 96.75 132 ILE A C 1
ATOM 1009 O O . ILE A 1 132 ? 10.570 -9.901 6.201 1.00 96.75 132 ILE A O 1
ATOM 1013 N N . ASP A 1 133 ? 11.664 -11.845 5.893 1.00 97.81 133 ASP A N 1
ATOM 1014 C CA . ASP A 1 133 ? 12.555 -11.336 4.851 1.00 97.81 133 ASP A CA 1
ATOM 1015 C C . ASP A 1 133 ? 11.884 -11.527 3.490 1.00 97.81 133 ASP A C 1
ATOM 1017 O O . ASP A 1 133 ? 11.746 -12.654 3.013 1.00 97.81 133 ASP A O 1
ATOM 1021 N N . TYR A 1 134 ? 11.442 -10.431 2.876 1.00 98.31 134 TYR A N 1
ATOM 1022 C CA . TYR A 1 134 ? 10.766 -10.467 1.579 1.00 98.31 134 TYR A CA 1
ATOM 1023 C C . TYR A 1 134 ? 11.743 -10.565 0.400 1.00 98.31 134 TYR A C 1
ATOM 1025 O O . TYR A 1 134 ? 11.310 -10.769 -0.732 1.00 98.31 134 TYR A O 1
ATOM 1033 N N . ASN A 1 135 ? 13.052 -10.458 0.650 1.00 97.88 135 ASN A N 1
ATOM 1034 C CA . ASN A 1 135 ? 14.088 -10.507 -0.382 1.00 97.88 135 ASN A CA 1
ATOM 1035 C C . ASN A 1 135 ? 14.522 -11.933 -0.754 1.00 97.88 135 ASN A C 1
ATOM 1037 O O . ASN A 1 135 ? 15.269 -12.119 -1.714 1.00 97.88 135 ASN A O 1
ATOM 1041 N N . VAL A 1 136 ? 14.091 -12.941 0.008 1.00 96.94 136 VAL A N 1
ATOM 1042 C CA . VAL A 1 136 ? 14.369 -14.352 -0.297 1.00 96.94 136 VAL A CA 1
ATOM 1043 C C . VAL A 1 136 ? 13.544 -14.831 -1.493 1.00 96.94 136 VAL A C 1
ATOM 1045 O O . VAL A 1 136 ? 12.584 -14.176 -1.907 1.00 96.94 136 VAL A O 1
ATOM 1048 N N . ASP A 1 137 ? 13.887 -16.001 -2.036 1.00 95.06 137 ASP A N 1
ATOM 1049 C CA . ASP A 1 137 ? 13.117 -16.597 -3.127 1.00 95.06 137 ASP A CA 1
ATOM 1050 C C . ASP A 1 137 ? 11.633 -16.744 -2.751 1.00 95.06 137 ASP A C 1
ATOM 1052 O O . ASP A 1 137 ? 11.287 -17.199 -1.658 1.00 95.06 137 ASP A O 1
ATOM 1056 N N . ASN A 1 138 ? 10.755 -16.300 -3.653 1.00 95.62 138 ASN A N 1
ATOM 1057 C CA . ASN A 1 138 ? 9.308 -16.202 -3.441 1.00 95.62 138 ASN A CA 1
ATOM 1058 C C . ASN A 1 138 ? 8.865 -15.396 -2.197 1.00 95.62 138 ASN A C 1
ATOM 1060 O O . ASN A 1 138 ? 7.694 -15.456 -1.821 1.00 95.62 138 ASN A O 1
ATOM 1064 N N . GLY A 1 139 ? 9.746 -14.589 -1.591 1.00 97.75 139 GLY A N 1
ATOM 1065 C CA . GLY A 1 139 ? 9.426 -13.750 -0.433 1.00 97.75 139 GLY A CA 1
ATOM 1066 C C . GLY A 1 139 ? 8.258 -12.798 -0.698 1.00 97.75 139 GLY A C 1
ATOM 1067 O O . GLY A 1 139 ? 7.347 -12.709 0.120 1.00 97.75 139 GLY A O 1
ATOM 1068 N N . TYR A 1 140 ? 8.205 -12.187 -1.886 1.00 97.75 140 TYR A N 1
ATOM 1069 C CA . TYR A 1 140 ? 7.109 -11.307 -2.325 1.00 97.75 140 TYR A CA 1
ATOM 1070 C C . TYR A 1 140 ? 5.713 -11.962 -2.269 1.00 97.75 140 TYR A C 1
ATOM 1072 O O . TYR A 1 140 ? 4.705 -11.277 -2.119 1.00 97.75 140 TYR A O 1
ATOM 1080 N N . ARG A 1 141 ? 5.614 -13.298 -2.315 1.00 98.50 141 ARG A N 1
ATOM 1081 C CA . ARG A 1 141 ? 4.323 -14.003 -2.209 1.00 98.50 141 ARG A CA 1
ATOM 1082 C C . ARG A 1 141 ? 3.792 -14.107 -0.782 1.00 98.50 141 ARG A C 1
ATOM 1084 O O . ARG A 1 141 ? 2.659 -14.544 -0.600 1.00 98.50 141 ARG A O 1
ATOM 1091 N N . LYS A 1 142 ? 4.581 -13.687 0.211 1.00 98.44 142 LYS A N 1
ATOM 1092 C CA . LYS A 1 142 ? 4.244 -13.732 1.640 1.00 98.44 142 LYS A CA 1
ATOM 1093 C C . LYS A 1 142 ? 3.659 -12.426 2.172 1.00 98.44 142 LYS A C 1
ATOM 1095 O O . LYS A 1 142 ? 3.378 -12.340 3.365 1.00 98.44 142 LYS A O 1
ATOM 1100 N N . TYR A 1 143 ? 3.474 -11.410 1.323 1.00 98.50 143 TYR A N 1
ATOM 1101 C CA . TYR A 1 143 ? 2.872 -10.145 1.740 1.00 98.50 143 TYR A CA 1
ATOM 1102 C C . TYR A 1 143 ? 1.424 -10.347 2.188 1.00 98.50 143 TYR A C 1
ATOM 1104 O O . TYR A 1 143 ? 0.509 -10.455 1.378 1.00 98.50 143 TYR A O 1
ATOM 1112 N N . ALA A 1 144 ? 1.231 -10.353 3.500 1.00 98.50 144 ALA A N 1
ATOM 1113 C CA . ALA A 1 144 ? -0.063 -10.349 4.171 1.00 98.50 144 ALA A CA 1
ATOM 1114 C C . ALA A 1 144 ? -0.313 -8.989 4.843 1.00 98.50 144 ALA A C 1
ATOM 1116 O O . ALA A 1 144 ? -1.020 -8.900 5.836 1.00 98.50 144 ALA A O 1
ATOM 1117 N N . GLN A 1 145 ? 0.320 -7.919 4.363 1.00 98.69 145 GLN A N 1
ATOM 1118 C CA . GLN A 1 145 ? 0.225 -6.595 4.968 1.00 98.69 145 GLN A CA 1
ATOM 1119 C C . GLN A 1 145 ? -0.797 -5.726 4.243 1.00 98.69 145 GLN A C 1
ATOM 1121 O O . GLN A 1 145 ? -0.994 -5.841 3.031 1.00 98.69 145 GLN A O 1
ATOM 1126 N N . LEU A 1 146 ? -1.408 -4.803 4.982 1.00 98.69 146 LEU A N 1
ATOM 1127 C CA . LEU A 1 146 ? -2.048 -3.635 4.397 1.00 98.69 146 LEU A CA 1
ATOM 1128 C C . LEU A 1 146 ? -0.987 -2.636 3.941 1.00 98.69 146 LEU A C 1
ATOM 1130 O O . LEU A 1 146 ? -0.005 -2.389 4.635 1.00 98.69 146 LEU A O 1
ATOM 1134 N N . SER A 1 147 ? -1.225 -2.025 2.790 1.00 98.38 147 SER A N 1
ATOM 1135 C CA . SER A 1 147 ? -0.487 -0.853 2.343 1.00 98.38 147 SER A CA 1
ATOM 1136 C C . SER A 1 147 ? -0.967 0.398 3.068 1.00 98.38 147 SER A C 1
ATOM 1138 O O . SER A 1 147 ? -0.174 1.195 3.562 1.00 98.38 147 SER A O 1
ATOM 1140 N N . HIS A 1 148 ? -2.285 0.575 3.145 1.00 97.06 148 HIS A N 1
ATOM 1141 C CA . HIS A 1 148 ? -2.923 1.669 3.864 1.00 97.06 148 HIS A CA 1
ATOM 1142 C C . HIS A 1 148 ? -4.384 1.328 4.162 1.00 97.06 148 HIS A C 1
ATOM 1144 O O . HIS A 1 148 ? -4.931 0.340 3.663 1.00 97.06 148 HIS A O 1
ATOM 1150 N N . ILE A 1 149 ? -5.020 2.171 4.968 1.00 97.94 149 ILE A N 1
ATOM 1151 C CA . ILE A 1 149 ? -6.437 2.073 5.295 1.00 97.94 149 ILE A CA 1
ATOM 1152 C C . ILE A 1 149 ? -7.050 3.470 5.368 1.00 97.94 149 ILE A C 1
ATOM 1154 O O . ILE A 1 149 ? -6.474 4.381 5.966 1.00 97.94 149 ILE A O 1
ATOM 1158 N N . GLU A 1 150 ? -8.212 3.637 4.748 1.00 97.62 150 GLU A N 1
ATOM 1159 C CA . GLU A 1 150 ? -8.999 4.865 4.815 1.00 97.62 150 GLU A CA 1
ATOM 1160 C C . GLU A 1 150 ? -10.212 4.651 5.728 1.00 97.62 150 GLU A C 1
ATOM 1162 O O . GLU A 1 150 ? -10.834 3.583 5.727 1.00 97.62 150 GLU A O 1
ATOM 1167 N N . PHE A 1 151 ? -10.554 5.688 6.494 1.00 96.94 151 PHE A N 1
ATOM 1168 C CA . PHE A 1 151 ? -11.750 5.730 7.326 1.00 96.94 151 PHE A CA 1
ATOM 1169 C C . PHE A 1 151 ? -12.589 6.961 6.981 1.00 96.94 151 PHE A C 1
ATOM 1171 O O . PHE A 1 151 ? -12.075 8.082 6.946 1.00 96.94 151 PHE A O 1
ATOM 1178 N N . GLU A 1 152 ? -13.890 6.758 6.790 1.00 96.00 152 GLU A N 1
ATOM 1179 C CA . GLU A 1 152 ? -14.890 7.824 6.724 1.00 96.00 152 GLU A CA 1
ATOM 1180 C C . GLU A 1 152 ? -15.732 7.808 8.003 1.00 96.00 152 GLU A C 1
ATOM 1182 O O . GLU A 1 152 ? -16.258 6.768 8.403 1.00 96.00 152 GLU A O 1
ATOM 1187 N N . GLY A 1 153 ? -15.834 8.954 8.680 1.00 95.56 153 GLY A N 1
ATOM 1188 C CA . GLY A 1 153 ? -16.472 9.050 10.000 1.00 95.56 153 GLY A CA 1
ATOM 1189 C C . GLY A 1 153 ? -15.572 8.643 11.176 1.00 95.56 153 GLY A C 1
ATOM 1190 O O . GLY A 1 153 ? -16.031 8.636 12.316 1.00 95.56 153 GLY A O 1
ATOM 1191 N N . ALA A 1 154 ? -14.293 8.338 10.931 1.00 97.06 154 ALA A N 1
ATOM 1192 C CA . ALA A 1 154 ? -13.290 8.136 11.974 1.00 97.06 154 ALA A CA 1
ATOM 1193 C C . ALA A 1 154 ? -11.926 8.708 11.572 1.00 97.06 154 ALA A C 1
ATOM 1195 O O . ALA A 1 154 ? -11.622 8.873 10.392 1.00 97.06 154 ALA A O 1
ATOM 1196 N N . THR A 1 155 ? -11.084 8.977 12.567 1.00 96.56 155 THR A N 1
ATOM 1197 C CA . THR A 1 155 ? -9.689 9.390 12.381 1.00 96.56 155 THR A CA 1
ATOM 1198 C C . THR A 1 155 ? -8.760 8.336 12.963 1.00 96.56 155 THR A C 1
ATOM 1200 O O . THR A 1 155 ? -8.830 8.039 14.156 1.00 96.56 155 THR A O 1
ATOM 1203 N N . LEU A 1 156 ? -7.874 7.786 12.135 1.00 97.50 156 LEU A N 1
ATOM 1204 C CA . LEU A 1 156 ? -6.799 6.909 12.590 1.00 97.50 156 LEU A CA 1
ATOM 1205 C C . LEU A 1 156 ? -5.795 7.697 13.439 1.00 97.50 156 LEU A C 1
ATOM 1207 O O . LEU A 1 156 ? -5.332 8.762 13.031 1.00 97.50 156 LEU A O 1
ATOM 1211 N N . ILE A 1 157 ? -5.430 7.144 14.594 1.00 98.06 157 ILE A N 1
ATOM 1212 C CA . ILE A 1 157 ? -4.260 7.575 15.359 1.00 98.06 157 ILE A CA 1
ATOM 1213 C C . ILE A 1 157 ? -3.086 6.729 14.881 1.00 98.06 157 ILE A C 1
ATOM 1215 O O . ILE A 1 157 ? -2.989 5.551 15.220 1.00 98.06 157 ILE A O 1
ATOM 1219 N N . GLY A 1 158 ? -2.250 7.316 14.029 1.00 97.50 158 GLY A N 1
ATOM 1220 C CA . GLY A 1 158 ? -1.084 6.653 13.466 1.00 97.50 158 GLY A CA 1
ATOM 1221 C C . GLY A 1 158 ? 0.060 6.520 14.468 1.00 97.50 158 GLY A C 1
ATOM 1222 O O . GLY A 1 158 ? 0.017 7.041 15.582 1.00 97.50 158 GLY A O 1
ATOM 1223 N N . VAL A 1 159 ? 1.115 5.850 14.024 1.00 97.81 159 VAL A N 1
ATOM 1224 C CA . VAL A 1 159 ? 2.351 5.634 14.782 1.00 97.81 159 VAL A CA 1
ATOM 1225 C C . VAL A 1 159 ? 3.527 6.337 14.109 1.00 97.81 159 VAL A C 1
ATOM 1227 O O . VAL A 1 159 ? 3.392 6.910 13.023 1.00 97.81 159 VAL A O 1
ATOM 1230 N N . ASP A 1 160 ? 4.678 6.311 14.773 1.00 97.50 160 ASP A N 1
ATOM 1231 C CA . ASP A 1 160 ? 5.947 6.705 14.174 1.00 97.50 160 ASP A CA 1
ATOM 1232 C C . ASP A 1 160 ? 6.434 5.610 13.217 1.00 97.50 160 ASP A C 1
ATOM 1234 O O . ASP A 1 160 ? 6.857 4.535 13.644 1.00 97.50 160 ASP A O 1
ATOM 1238 N N . VAL A 1 161 ? 6.412 5.899 11.917 1.00 97.44 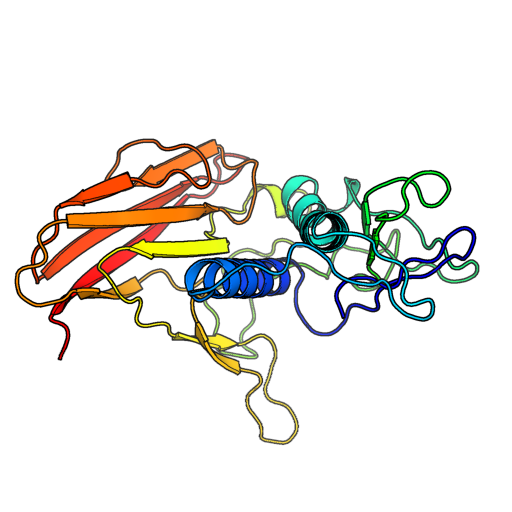161 VAL A N 1
ATOM 1239 C CA . VAL A 1 161 ? 6.902 4.991 10.873 1.00 97.44 161 VAL A CA 1
ATOM 1240 C C . VAL A 1 161 ? 8.381 5.249 10.635 1.00 97.44 161 VAL A C 1
ATOM 1242 O O . VAL A 1 161 ? 8.748 6.336 10.188 1.00 97.44 161 VAL A O 1
ATOM 1245 N N . HIS A 1 162 ? 9.227 4.257 10.901 1.00 96.00 162 HIS A N 1
ATOM 1246 C CA . HIS A 1 162 ? 10.670 4.334 10.677 1.00 96.00 162 HIS A CA 1
ATOM 1247 C C . HIS A 1 162 ? 11.032 3.724 9.320 1.00 96.00 162 HIS A C 1
ATOM 1249 O O . HIS A 1 162 ? 10.515 2.669 8.963 1.00 96.00 162 HIS A O 1
ATOM 1255 N N . TRP A 1 163 ? 11.928 4.369 8.567 1.00 94.62 163 TRP A N 1
ATOM 1256 C CA . TRP A 1 163 ? 12.376 3.859 7.258 1.00 94.62 163 TRP A CA 1
ATOM 1257 C C . TRP A 1 163 ? 13.863 3.489 7.206 1.00 94.62 163 TRP A C 1
ATOM 1259 O O . TRP A 1 163 ? 14.299 2.844 6.253 1.00 94.62 163 TRP A O 1
ATOM 1269 N N . ALA A 1 164 ? 14.651 3.918 8.195 1.00 94.38 164 ALA A N 1
ATOM 1270 C CA . ALA A 1 164 ? 16.077 3.630 8.302 1.00 94.38 164 ALA A CA 1
ATOM 1271 C C . ALA A 1 164 ? 16.574 3.831 9.744 1.00 94.38 164 ALA A C 1
ATOM 1273 O O . ALA A 1 164 ? 15.891 4.434 10.576 1.00 94.38 164 ALA A O 1
ATOM 1274 N N . ALA A 1 165 ? 17.800 3.375 10.019 1.00 93.81 165 ALA A N 1
ATOM 1275 C CA . ALA A 1 165 ? 18.505 3.684 11.260 1.00 93.81 165 ALA A CA 1
ATOM 1276 C C . ALA A 1 165 ? 18.680 5.208 11.420 1.00 93.81 165 ALA A C 1
ATOM 1278 O O . ALA A 1 165 ? 18.775 5.909 10.406 1.00 93.81 165 ALA A O 1
ATOM 1279 N N . PRO A 1 166 ? 18.741 5.749 12.650 1.00 93.62 166 PRO A N 1
ATOM 1280 C CA . PRO A 1 166 ? 19.041 7.162 12.866 1.00 93.62 166 PRO A CA 1
ATOM 1281 C C . PRO A 1 166 ? 20.354 7.580 12.191 1.00 93.62 166 PRO A C 1
ATOM 1283 O O . PRO A 1 166 ? 21.337 6.842 12.215 1.00 93.62 166 PRO A O 1
ATOM 1286 N N . ALA A 1 167 ? 20.388 8.785 11.625 1.00 93.69 167 ALA A N 1
ATOM 1287 C CA . ALA A 1 167 ? 21.579 9.355 10.998 1.00 93.69 167 ALA A CA 1
ATOM 1288 C C . ALA A 1 167 ? 21.848 10.748 11.575 1.00 93.69 167 ALA A C 1
ATOM 1290 O O . ALA A 1 167 ? 20.923 11.540 11.742 1.00 93.69 167 ALA A O 1
ATOM 1291 N N . ASN A 1 168 ? 23.111 11.052 11.895 1.00 93.44 168 ASN A N 1
ATOM 1292 C CA . ASN A 1 168 ? 23.527 12.345 12.462 1.00 93.44 168 ASN A CA 1
ATOM 1293 C C . ASN A 1 168 ? 22.696 12.768 13.694 1.00 93.44 168 ASN A C 1
ATOM 1295 O O . ASN A 1 168 ? 22.265 13.913 13.804 1.00 93.44 168 ASN A O 1
ATOM 1299 N N . GLY A 1 169 ? 22.399 11.820 14.592 1.00 90.75 169 GLY A N 1
ATOM 1300 C CA . GLY A 1 169 ? 21.584 12.060 15.791 1.00 90.75 169 GLY A CA 1
ATOM 1301 C C . GLY A 1 169 ? 20.089 12.292 15.529 1.00 90.75 169 GLY A C 1
ATOM 1302 O O . GLY A 1 169 ? 19.344 12.542 16.472 1.00 90.75 169 GLY A O 1
ATOM 1303 N N . THR A 1 170 ? 19.634 12.190 14.277 1.00 93.19 170 THR A N 1
ATOM 1304 C CA . THR A 1 170 ? 18.237 12.410 13.890 1.00 9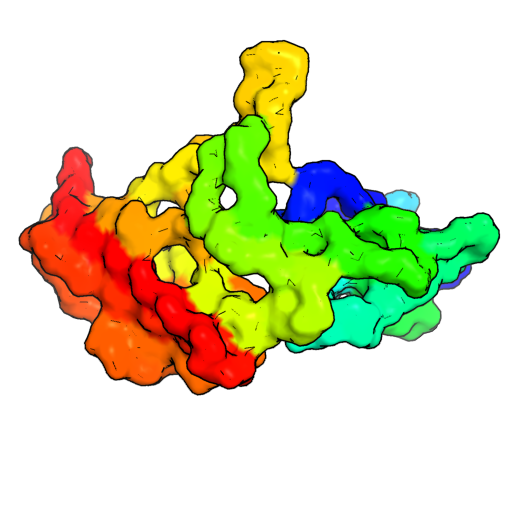3.19 170 THR A CA 1
ATOM 1305 C C . THR A 1 170 ? 17.556 11.081 13.547 1.00 93.19 170 THR A C 1
ATOM 1307 O O . THR A 1 170 ? 18.067 10.332 12.707 1.00 93.19 170 THR A O 1
ATOM 1310 N N . PRO A 1 171 ? 16.402 10.758 14.161 1.00 92.12 171 PRO A N 1
ATOM 1311 C CA . PRO A 1 171 ? 15.616 9.591 13.778 1.00 92.12 171 PRO A CA 1
ATOM 1312 C C . PRO A 1 171 ? 15.059 9.722 12.357 1.00 92.12 171 PRO A C 1
ATOM 1314 O O . PRO A 1 171 ? 14.438 10.725 12.012 1.00 92.12 171 PRO A O 1
ATOM 1317 N N . ASN A 1 172 ? 15.208 8.668 11.560 1.00 94.81 172 ASN A N 1
ATOM 1318 C CA . ASN A 1 172 ? 14.599 8.547 10.238 1.00 94.81 172 ASN A CA 1
ATOM 1319 C C . ASN A 1 172 ? 13.161 8.014 10.373 1.00 94.81 172 ASN A C 1
ATOM 1321 O O . ASN A 1 172 ? 12.905 6.829 10.132 1.00 94.81 172 ASN A O 1
ATOM 1325 N N . LYS A 1 173 ? 12.241 8.881 10.834 1.00 95.31 173 LYS A N 1
ATOM 1326 C CA . LYS A 1 173 ? 10.829 8.536 11.077 1.00 95.31 173 LYS A CA 1
ATOM 1327 C C . LYS A 1 173 ? 9.818 9.602 10.647 1.00 95.31 173 LYS A C 1
ATOM 1329 O O . LYS A 1 173 ? 10.105 10.798 10.691 1.00 95.31 173 LYS A O 1
ATOM 1334 N N . LEU A 1 174 ? 8.623 9.165 10.245 1.00 95.94 174 LEU A N 1
ATOM 1335 C CA . LEU A 1 174 ? 7.464 10.018 9.967 1.00 95.94 174 LEU A CA 1
ATOM 1336 C C . LEU A 1 174 ? 6.407 9.816 11.059 1.00 95.94 174 LEU A C 1
ATOM 1338 O O . LEU A 1 174 ? 5.968 8.682 11.256 1.00 95.94 174 LEU A O 1
ATOM 1342 N N . PRO A 1 175 ? 5.950 10.881 11.738 1.00 96.94 175 PRO A N 1
ATOM 1343 C CA . PRO A 1 175 ? 4.953 10.747 12.787 1.00 96.94 175 PRO A CA 1
ATOM 1344 C C . PRO A 1 175 ? 3.535 10.610 12.225 1.00 96.94 175 PRO A C 1
ATOM 1346 O O . PRO A 1 175 ? 3.205 11.127 11.144 1.00 96.94 175 PRO A O 1
ATOM 1349 N N . ASN A 1 176 ? 2.673 9.980 13.026 1.00 96.88 176 ASN A N 1
ATOM 1350 C CA . ASN A 1 176 ? 1.236 9.848 12.792 1.00 96.88 176 ASN A CA 1
ATOM 1351 C C . ASN A 1 176 ? 0.923 9.336 11.372 1.00 96.88 176 ASN A C 1
ATOM 1353 O O . ASN A 1 176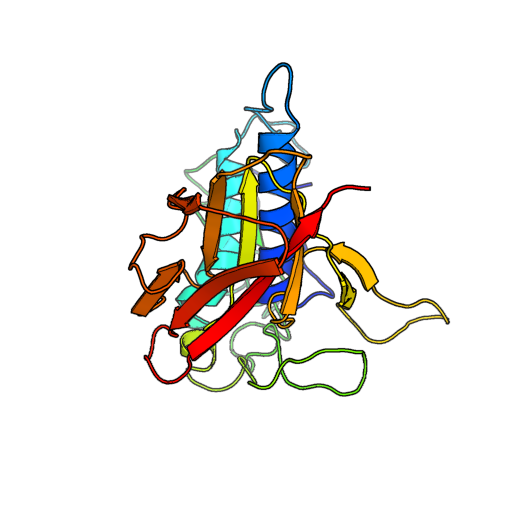 ? 0.276 10.017 10.563 1.00 96.88 176 ASN A O 1
ATOM 1357 N N . LYS A 1 177 ? 1.473 8.165 11.043 1.00 97.44 177 LYS A N 1
ATOM 1358 C CA . LYS A 1 177 ? 1.228 7.444 9.788 1.00 97.44 177 LYS A CA 1
ATOM 1359 C C . LYS A 1 177 ? 0.745 6.026 10.065 1.00 97.44 177 LYS A C 1
ATOM 1361 O O . LYS A 1 177 ? 0.890 5.512 11.175 1.00 97.44 177 LYS A O 1
ATOM 1366 N N . PHE A 1 178 ? 0.148 5.413 9.050 1.00 98.44 178 PHE A N 1
ATOM 1367 C CA . PHE A 1 178 ? -0.081 3.977 9.059 1.00 98.44 178 PHE A CA 1
ATOM 1368 C C . PHE A 1 178 ? 1.243 3.268 8.738 1.00 98.44 178 PHE A C 1
ATOM 1370 O O . PHE A 1 178 ? 1.960 3.672 7.822 1.00 98.44 178 PHE A O 1
ATOM 1377 N N . ASP A 1 179 ? 1.558 2.233 9.505 1.00 98.38 179 ASP A N 1
ATOM 1378 C CA . ASP A 1 179 ? 2.726 1.374 9.356 1.00 98.38 179 ASP A CA 1
ATOM 1379 C C . ASP A 1 179 ? 2.231 -0.019 8.940 1.00 98.38 179 ASP A C 1
ATOM 1381 O O . ASP A 1 179 ? 1.512 -0.647 9.723 1.00 98.38 179 ASP A O 1
ATOM 1385 N N . PRO A 1 180 ? 2.613 -0.543 7.762 1.00 98.44 180 PRO A N 1
ATOM 1386 C CA . PRO A 1 180 ? 2.239 -1.890 7.335 1.00 98.44 180 PRO A CA 1
ATOM 1387 C C . PRO A 1 180 ? 2.562 -2.993 8.347 1.00 98.44 180 PRO A C 1
ATOM 1389 O O . PRO A 1 180 ? 1.911 -4.037 8.319 1.00 98.44 180 PRO A O 1
ATOM 1392 N N . TRP A 1 181 ? 3.537 -2.793 9.237 1.00 98.12 181 TRP A N 1
ATOM 1393 C CA . TRP A 1 181 ? 3.948 -3.809 10.210 1.00 98.12 181 TRP A CA 1
ATOM 1394 C C . TRP A 1 181 ? 3.484 -3.542 11.642 1.00 98.12 181 TRP A C 1
ATOM 1396 O O . TRP A 1 181 ? 3.783 -4.345 12.521 1.00 98.12 181 TRP A O 1
ATOM 1406 N N . THR A 1 182 ? 2.712 -2.485 11.889 1.00 98.19 182 THR A N 1
ATOM 1407 C CA . THR A 1 182 ? 2.010 -2.301 13.166 1.00 98.19 182 THR A CA 1
ATOM 1408 C C . THR A 1 182 ? 0.582 -2.821 13.027 1.00 98.19 182 THR A C 1
ATOM 1410 O O . THR A 1 182 ? -0.096 -2.534 12.045 1.00 98.19 182 THR A O 1
ATOM 1413 N N . TYR A 1 183 ? 0.111 -3.600 14.000 1.00 98.31 183 TYR A N 1
ATOM 1414 C CA . TYR A 1 183 ? -1.162 -4.325 13.881 1.00 98.31 183 TYR A CA 1
ATOM 1415 C C . TYR A 1 183 ? -2.253 -3.819 14.823 1.00 98.31 183 TYR A C 1
ATOM 1417 O O . TYR A 1 183 ? -3.429 -4.045 14.556 1.00 98.31 183 TYR A O 1
ATOM 1425 N N . ASP A 1 184 ? -1.898 -3.085 15.873 1.00 98.44 184 ASP A N 1
ATOM 1426 C CA . ASP A 1 184 ? -2.848 -2.518 16.824 1.00 98.44 184 ASP A CA 1
ATOM 1427 C C . ASP A 1 184 ? -2.901 -0.998 16.683 1.00 98.44 184 ASP A C 1
ATOM 1429 O O . ASP A 1 184 ? -1.888 -0.304 16.774 1.00 98.44 184 ASP A O 1
ATOM 1433 N N . TYR A 1 185 ? -4.108 -0.476 16.489 1.00 98.62 185 TYR A N 1
ATOM 1434 C CA . TYR A 1 185 ? -4.365 0.943 16.295 1.00 98.62 185 TYR A CA 1
ATOM 1435 C C . TYR A 1 185 ? -5.560 1.419 17.109 1.00 98.62 185 TYR A C 1
ATOM 1437 O O . TYR A 1 185 ? -6.454 0.658 17.485 1.00 98.62 185 TYR A O 1
ATOM 1445 N N . THR A 1 186 ? -5.608 2.731 17.319 1.00 98.56 186 THR A N 1
ATOM 1446 C CA . THR A 1 186 ? -6.804 3.423 17.801 1.00 98.56 186 THR A CA 1
ATOM 1447 C C . THR A 1 186 ? -7.408 4.241 16.667 1.00 98.56 186 THR A C 1
ATOM 1449 O O . THR A 1 186 ? -6.692 4.934 15.945 1.00 98.56 186 THR A O 1
ATOM 1452 N N . VAL A 1 187 ? -8.732 4.205 16.538 1.00 98.31 187 VAL A N 1
ATOM 1453 C CA . VAL A 1 187 ? -9.493 5.123 15.682 1.00 98.31 187 VAL A CA 1
ATOM 1454 C C . VAL A 1 187 ? -10.421 5.960 16.551 1.00 98.31 187 VAL A C 1
ATOM 1456 O O . VAL A 1 187 ? -11.072 5.441 17.456 1.00 98.31 187 VAL A O 1
ATOM 1459 N N . ARG A 1 188 ? -10.472 7.268 16.306 1.00 98.19 188 ARG A N 1
ATOM 1460 C CA . ARG A 1 188 ? -11.359 8.191 17.018 1.00 98.19 188 ARG A CA 1
ATOM 1461 C C . ARG A 1 188 ? -12.591 8.493 16.190 1.00 98.19 188 ARG A C 1
ATOM 1463 O O . ARG A 1 188 ? -12.459 8.843 15.020 1.00 98.19 188 ARG A O 1
ATOM 1470 N N . VAL A 1 189 ? -13.760 8.395 16.808 1.00 97.94 189 VAL A N 1
ATOM 1471 C CA . VAL A 1 189 ? -15.046 8.709 16.177 1.00 97.94 189 VAL A CA 1
ATOM 1472 C C . VAL A 1 189 ? -15.719 9.896 16.874 1.00 97.94 189 VAL A C 1
ATOM 1474 O O . VAL A 1 189 ? -15.602 10.010 18.100 1.00 97.94 189 VAL A O 1
ATOM 1477 N N . PRO A 1 190 ? -16.433 10.772 16.144 1.00 97.06 190 PRO A N 1
ATOM 1478 C CA . PRO A 1 190 ? -17.256 11.812 16.752 1.00 97.06 190 PRO A CA 1
ATOM 1479 C C . PRO A 1 190 ? -18.295 11.240 17.725 1.00 97.06 190 PRO A C 1
ATOM 1481 O O . PRO A 1 190 ? -18.740 10.095 17.595 1.00 97.06 190 PRO A O 1
ATOM 1484 N N . VAL A 1 191 ? -18.721 12.048 18.699 1.00 93.75 191 VAL A N 1
ATOM 1485 C CA . VAL A 1 191 ? -19.766 11.645 19.652 1.00 93.75 191 VAL A CA 1
ATOM 1486 C C . VAL A 1 191 ? -21.051 11.299 18.897 1.00 93.75 191 VAL A C 1
ATOM 1488 O O . VAL A 1 191 ? -21.527 12.066 18.066 1.00 93.75 191 VAL A O 1
ATOM 1491 N N . GLY A 1 192 ? -21.617 10.127 19.192 1.00 92.81 192 GLY A N 1
ATOM 1492 C CA . GLY A 1 192 ? -22.840 9.641 18.548 1.00 92.81 192 GLY A CA 1
ATOM 1493 C C . GLY A 1 192 ? -22.634 8.980 17.181 1.00 92.81 192 GLY A C 1
ATOM 1494 O O . GLY A 1 192 ? -23.610 8.472 16.626 1.00 92.81 192 GLY A O 1
ATOM 1495 N N . GLN A 1 193 ? -21.403 8.918 16.657 1.00 97.12 193 GLN A N 1
ATOM 1496 C CA . GLN A 1 193 ? -21.097 8.152 15.449 1.00 97.12 193 GLN A CA 1
ATOM 1497 C C . GLN A 1 193 ? -21.376 6.663 15.694 1.00 97.12 193 GLN A C 1
ATOM 1499 O O . GLN A 1 193 ? -20.820 6.061 16.613 1.00 97.12 193 GLN A O 1
ATOM 1504 N N . ARG A 1 194 ? -22.242 6.066 14.867 1.00 97.12 194 ARG A N 1
ATOM 1505 C CA . ARG A 1 194 ? -22.632 4.646 14.972 1.00 97.12 194 ARG A CA 1
ATOM 1506 C C . ARG A 1 194 ? -22.116 3.770 13.840 1.00 97.12 194 ARG A C 1
ATOM 1508 O O . ARG A 1 194 ? -22.170 2.552 13.956 1.00 97.12 194 ARG A O 1
ATOM 1515 N N . THR A 1 195 ? -21.620 4.376 12.767 1.00 98.06 195 THR A N 1
ATOM 1516 C CA . THR A 1 195 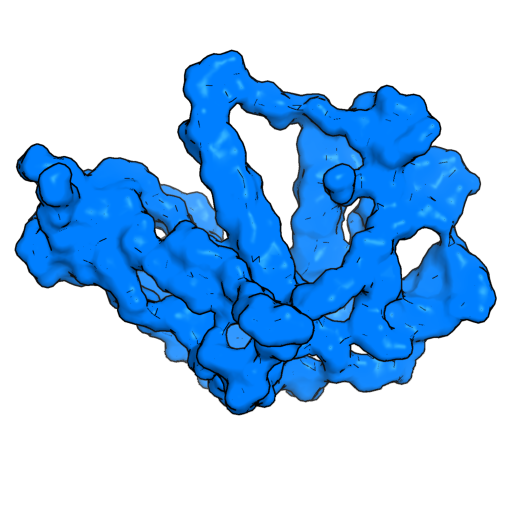? -21.120 3.668 11.586 1.00 98.06 195 THR A CA 1
ATOM 1517 C C . THR A 1 195 ? -19.879 4.367 11.068 1.00 98.06 195 THR A C 1
ATOM 1519 O O . THR A 1 195 ? -19.829 5.590 11.059 1.00 98.06 195 THR A O 1
ATOM 1522 N N . VAL A 1 196 ? -18.889 3.611 10.620 1.00 98.06 196 VAL A N 1
ATOM 1523 C CA . VAL A 1 196 ? -17.674 4.116 9.973 1.00 98.06 196 VAL A CA 1
ATOM 1524 C C . VAL A 1 196 ? -17.512 3.365 8.661 1.00 98.06 196 VAL A C 1
ATOM 1526 O O . VAL A 1 196 ? -17.680 2.147 8.646 1.00 98.06 196 VAL A O 1
ATOM 1529 N N . ALA A 1 197 ? -17.201 4.058 7.567 1.00 98.06 197 ALA A N 1
ATOM 1530 C CA . ALA A 1 197 ? -16.816 3.371 6.337 1.00 98.06 197 ALA A CA 1
ATOM 1531 C C . ALA A 1 197 ? -15.323 3.037 6.405 1.00 98.06 197 ALA A C 1
ATOM 1533 O O . ALA A 1 197 ? -14.503 3.903 6.715 1.00 98.06 197 ALA A O 1
ATOM 1534 N N . VAL A 1 198 ? -14.985 1.777 6.153 1.00 98.31 198 VAL A N 1
ATOM 1535 C CA . VAL A 1 198 ? -13.622 1.249 6.222 1.00 98.31 198 VAL A CA 1
ATOM 1536 C C . VAL A 1 198 ? -13.217 0.804 4.830 1.00 98.31 198 VAL A C 1
ATOM 1538 O O . VAL A 1 198 ? -13.918 0.006 4.207 1.00 98.31 198 VAL A O 1
ATOM 1541 N N . LYS A 1 199 ? -12.077 1.300 4.355 1.00 98.12 199 LYS A N 1
ATOM 1542 C CA . LYS A 1 199 ? -11.548 0.969 3.033 1.00 98.12 199 LYS A CA 1
ATOM 1543 C C . LYS A 1 199 ? -10.072 0.581 3.145 1.00 98.12 199 LYS A C 1
ATOM 1545 O O . LYS A 1 199 ? -9.195 1.446 3.094 1.00 98.12 199 LYS A O 1
ATOM 1550 N N . PRO A 1 200 ? -9.780 -0.708 3.379 1.00 98.06 200 PRO A N 1
ATOM 1551 C CA . PRO A 1 200 ? -8.415 -1.203 3.436 1.00 98.06 200 PRO A CA 1
ATOM 1552 C C . PRO A 1 200 ? -7.869 -1.483 2.029 1.00 98.06 200 PRO A C 1
ATOM 1554 O O . PRO A 1 200 ? -8.588 -1.934 1.133 1.00 98.06 200 PRO A O 1
ATOM 1557 N N . THR A 1 201 ? -6.565 -1.282 1.866 1.00 98.19 201 THR A N 1
ATOM 1558 C CA . THR A 1 201 ? -5.825 -1.629 0.649 1.00 98.19 201 THR A CA 1
ATOM 1559 C C . THR A 1 201 ? -4.668 -2.536 1.035 1.00 98.19 201 THR A C 1
ATOM 1561 O O . THR A 1 201 ? -3.807 -2.122 1.814 1.00 98.19 201 THR A O 1
ATOM 1564 N N . ALA A 1 202 ? -4.634 -3.768 0.520 1.00 98.69 202 ALA A N 1
ATOM 1565 C CA . ALA A 1 202 ? -3.511 -4.668 0.757 1.00 98.69 202 ALA A CA 1
ATOM 1566 C C . ALA A 1 202 ? -2.259 -4.218 -0.009 1.00 98.69 202 ALA A C 1
ATOM 1568 O O . ALA A 1 202 ? -2.352 -3.547 -1.034 1.00 98.69 202 ALA A O 1
ATOM 1569 N N . LEU A 1 203 ? -1.082 -4.570 0.507 1.00 98.31 203 LEU A N 1
ATOM 1570 C CA . LEU A 1 203 ? 0.202 -4.208 -0.091 1.00 98.31 203 LEU A CA 1
ATOM 1571 C C . LEU A 1 203 ? 0.428 -4.917 -1.429 1.00 98.31 203 LEU A C 1
ATOM 1573 O O . LEU A 1 203 ? 0.795 -4.268 -2.406 1.00 98.31 203 LEU A O 1
ATOM 1577 N N . SER A 1 204 ? 0.137 -6.217 -1.498 1.00 98.38 204 SER A N 1
ATOM 1578 C CA . SER A 1 204 ? 0.031 -6.924 -2.774 1.00 98.38 204 SER A CA 1
ATOM 1579 C C . SER A 1 204 ? -1.406 -6.886 -3.292 1.00 98.38 204 SER A C 1
ATOM 1581 O O . SER A 1 204 ? -2.350 -7.086 -2.531 1.00 98.38 204 SER A O 1
ATOM 1583 N N . ASN A 1 205 ? -1.582 -6.712 -4.601 1.00 98.12 205 ASN A N 1
ATOM 1584 C CA . ASN A 1 205 ? -2.871 -6.891 -5.276 1.00 98.12 205 ASN A CA 1
ATOM 1585 C C . ASN A 1 205 ? -3.246 -8.368 -5.472 1.00 98.12 205 ASN A C 1
ATOM 1587 O O . ASN A 1 205 ? -4.302 -8.668 -6.025 1.00 98.12 205 ASN A O 1
ATOM 1591 N N . ARG A 1 206 ? -2.374 -9.298 -5.068 1.00 97.94 206 ARG A N 1
ATOM 1592 C CA . ARG A 1 206 ? -2.539 -10.743 -5.271 1.00 97.94 206 ARG A CA 1
ATOM 1593 C C . ARG A 1 206 ? -2.853 -11.497 -3.989 1.00 97.94 206 ARG A C 1
ATOM 1595 O O . ARG A 1 206 ? -2.697 -12.712 -3.959 1.00 97.94 206 ARG A O 1
ATOM 1602 N N . VAL A 1 207 ? -3.257 -10.792 -2.932 1.00 98.44 207 VAL A N 1
ATOM 1603 C CA . VAL A 1 207 ? -3.690 -11.422 -1.681 1.00 98.44 207 VAL A CA 1
ATOM 1604 C C . VAL A 1 207 ? -4.771 -12.467 -1.946 1.00 98.44 207 VAL A C 1
ATOM 1606 O O . VAL A 1 207 ? -5.677 -12.255 -2.752 1.00 98.44 207 VAL A O 1
ATOM 1609 N N . SER A 1 208 ? -4.677 -13.604 -1.263 1.00 98.50 208 SER A N 1
ATOM 1610 C CA . SER A 1 208 ? -5.635 -14.702 -1.437 1.00 98.50 208 SER A CA 1
ATOM 1611 C C . SER A 1 208 ? -6.965 -14.424 -0.733 1.00 98.50 208 SER A C 1
ATOM 1613 O O . SER A 1 208 ? -8.008 -14.919 -1.159 1.00 98.50 208 SER A O 1
ATOM 1615 N N . ALA A 1 209 ? -6.948 -13.600 0.319 1.00 98.44 209 ALA A N 1
ATOM 1616 C CA . ALA A 1 209 ? -8.148 -13.095 0.968 1.00 98.44 209 ALA A CA 1
ATOM 1617 C C . ALA A 1 209 ? -7.903 -11.744 1.654 1.00 98.44 209 ALA A C 1
ATOM 1619 O O . ALA A 1 209 ? -6.833 -11.488 2.208 1.00 98.44 209 ALA A O 1
ATOM 1620 N N . LEU A 1 210 ? -8.946 -10.916 1.668 1.00 98.75 210 LEU A N 1
ATOM 1621 C CA . LEU A 1 210 ? -9.039 -9.682 2.439 1.00 98.75 210 LEU A CA 1
ATOM 1622 C C . LEU A 1 210 ? -10.415 -9.647 3.105 1.00 98.75 210 LEU A C 1
ATOM 1624 O O . LEU A 1 210 ? -11.435 -9.808 2.430 1.00 98.75 210 LEU A O 1
ATOM 1628 N N . LYS A 1 211 ? -10.456 -9.467 4.427 1.00 98.69 211 LYS A N 1
ATOM 1629 C CA . LYS A 1 211 ? -11.709 -9.450 5.190 1.00 98.69 211 LYS A CA 1
ATOM 1630 C C . LYS A 1 211 ? -11.779 -8.267 6.139 1.00 98.69 211 LYS A C 1
ATOM 1632 O O . LYS A 1 211 ? -10.783 -7.920 6.766 1.00 98.69 211 LYS A O 1
ATOM 1637 N N . VAL A 1 212 ? -12.982 -7.733 6.326 1.00 98.69 212 VAL A N 1
ATOM 1638 C CA . VAL A 1 212 ? -13.316 -6.765 7.380 1.00 98.69 212 VAL A CA 1
ATOM 1639 C C . VAL A 1 212 ? -14.365 -7.400 8.285 1.00 98.69 212 VAL A C 1
ATOM 1641 O O . VAL A 1 212 ? -15.411 -7.834 7.816 1.00 98.69 212 VAL A O 1
ATOM 1644 N N . ASN A 1 213 ? -14.077 -7.510 9.583 1.00 98.12 213 ASN A N 1
ATOM 1645 C CA . ASN A 1 213 ? -14.921 -8.195 10.571 1.00 98.12 213 ASN A CA 1
ATOM 1646 C C . ASN A 1 213 ? -15.378 -9.598 10.117 1.00 98.12 213 ASN A C 1
ATOM 1648 O O . ASN A 1 213 ? -16.514 -10.006 10.342 1.00 98.12 213 ASN A O 1
ATOM 1652 N N . GLY A 1 214 ? -14.482 -10.333 9.452 1.00 98.00 214 GLY A N 1
ATOM 1653 C CA . GLY A 1 214 ? -14.747 -11.673 8.921 1.00 98.00 214 GLY A CA 1
ATOM 1654 C C . GLY A 1 214 ? -15.504 -11.710 7.588 1.00 98.00 214 GLY A C 1
ATOM 1655 O O . GLY A 1 214 ? -15.561 -12.772 6.973 1.00 98.00 214 GLY A O 1
ATOM 1656 N N . GLN A 1 215 ? -16.033 -10.584 7.099 1.00 98.06 215 GLN A N 1
ATOM 1657 C CA . GLN A 1 215 ? -16.659 -10.500 5.779 1.00 98.06 215 GLN A CA 1
ATOM 1658 C C . GLN A 1 215 ? -15.599 -10.305 4.698 1.00 98.06 215 GLN A C 1
ATOM 1660 O O . GLN A 1 215 ? -14.806 -9.369 4.780 1.00 98.06 215 GLN A O 1
ATOM 1665 N N . SER A 1 216 ? -15.593 -11.173 3.685 1.00 98.25 216 SER A N 1
ATOM 1666 C CA . SER A 1 216 ? -14.708 -11.046 2.523 1.00 98.25 216 SER A CA 1
ATOM 1667 C C . SER A 1 216 ? -15.051 -9.814 1.697 1.00 98.25 216 SER A C 1
ATOM 1669 O O . SER A 1 216 ? -16.221 -9.559 1.410 1.00 98.25 216 SER A O 1
ATOM 1671 N N . ILE A 1 217 ? -14.022 -9.079 1.288 1.00 98.25 217 ILE A N 1
ATOM 1672 C CA . ILE A 1 217 ? -14.150 -7.865 0.486 1.00 98.25 217 ILE A CA 1
ATOM 1673 C C . ILE A 1 217 ? -13.131 -7.872 -0.651 1.00 98.25 217 ILE A C 1
ATOM 1675 O O . ILE A 1 217 ? -12.090 -8.526 -0.577 1.00 98.25 217 ILE A O 1
ATOM 1679 N N . SER A 1 218 ? -13.416 -7.115 -1.703 1.00 96.06 218 SER A N 1
ATOM 1680 C CA . SER A 1 218 ? -12.428 -6.825 -2.741 1.00 96.06 218 SER A CA 1
ATOM 1681 C C . SER A 1 218 ? -11.453 -5.740 -2.274 1.00 96.06 218 SER A C 1
ATOM 1683 O O . SER A 1 218 ? -11.801 -4.886 -1.455 1.00 96.06 218 SER A O 1
ATOM 1685 N N . GLN A 1 219 ? -10.238 -5.750 -2.827 1.00 91.94 219 GLN A N 1
ATOM 1686 C CA . GLN A 1 219 ? -9.232 -4.704 -2.621 1.00 91.94 219 GLN A CA 1
ATOM 1687 C C . GLN A 1 219 ? -9.841 -3.309 -2.849 1.00 91.94 219 GLN A C 1
ATOM 1689 O O . GLN A 1 219 ? -10.433 -3.055 -3.897 1.00 91.94 219 GLN A O 1
ATOM 1694 N N . GLY A 1 220 ? -9.704 -2.403 -1.876 1.00 88.44 220 GLY A N 1
ATOM 1695 C CA . GLY A 1 220 ? -10.184 -1.026 -2.003 1.00 88.44 220 GLY A CA 1
ATOM 1696 C C . GLY A 1 220 ? -11.707 -0.851 -1.934 1.00 88.44 220 GLY A C 1
ATOM 1697 O O . GLY A 1 220 ? -12.189 0.260 -2.167 1.00 88.44 220 GLY A O 1
ATOM 1698 N N . ALA A 1 221 ? -12.474 -1.896 -1.602 1.00 95.75 221 ALA A N 1
ATOM 1699 C CA . ALA A 1 221 ? -13.900 -1.756 -1.320 1.00 95.75 221 ALA A CA 1
ATOM 1700 C C . ALA A 1 221 ? -14.119 -0.932 -0.039 1.00 95.75 221 ALA A C 1
ATOM 1702 O O . ALA A 1 221 ? -13.462 -1.164 0.975 1.00 95.75 221 ALA A O 1
ATOM 1703 N N . SER A 1 222 ? -15.058 0.016 -0.086 1.00 96.81 222 SER A N 1
ATOM 1704 C CA . SER A 1 222 ? -15.513 0.750 1.098 1.00 96.81 222 SER A CA 1
ATOM 1705 C C . SER A 1 222 ? -16.679 0.005 1.736 1.00 96.81 222 SER A C 1
ATOM 1707 O O . SER A 1 222 ? -17.698 -0.222 1.081 1.00 96.81 222 SER A O 1
ATOM 1709 N N . VAL A 1 223 ? -16.526 -0.394 2.999 1.00 97.62 223 VAL A N 1
ATOM 1710 C CA . VAL A 1 223 ? -17.521 -1.193 3.722 1.00 97.62 223 VAL A CA 1
ATOM 1711 C C . VAL A 1 223 ? -17.984 -0.462 4.979 1.00 97.62 223 VAL A C 1
ATOM 1713 O O . VAL A 1 223 ? -17.145 -0.063 5.789 1.00 97.62 223 VAL A O 1
ATOM 1716 N N . PRO A 1 224 ? -19.303 -0.285 5.184 1.00 98.12 224 PRO A N 1
ATOM 1717 C CA . PRO A 1 224 ? -19.823 0.292 6.413 1.00 98.12 224 PRO A CA 1
ATOM 1718 C C . PRO A 1 224 ? -19.684 -0.703 7.569 1.00 98.12 224 PRO A C 1
ATOM 1720 O O . PRO A 1 224 ? -20.114 -1.852 7.484 1.00 98.12 224 PRO A O 1
ATOM 1723 N N . VAL A 1 225 ? -19.126 -0.239 8.681 1.00 98.38 225 VAL A N 1
ATOM 1724 C CA . VAL A 1 225 ? -18.953 -1.011 9.911 1.00 98.38 225 VAL A CA 1
ATOM 1725 C C . VAL A 1 225 ? -19.653 -0.289 11.050 1.00 98.38 225 VAL A C 1
ATOM 1727 O O . VAL A 1 225 ? -19.385 0.884 11.306 1.00 98.38 225 VAL A O 1
ATOM 1730 N N . ALA A 1 226 ? -20.551 -0.986 11.745 1.00 98.00 226 ALA A N 1
ATOM 1731 C CA . ALA A 1 226 ? -21.169 -0.463 12.956 1.00 98.00 226 ALA A CA 1
ATOM 1732 C C . ALA A 1 226 ? -20.116 -0.320 14.066 1.00 98.00 226 ALA A C 1
ATOM 1734 O O . ALA A 1 226 ? -19.317 -1.230 14.294 1.00 98.00 226 ALA A O 1
ATOM 1735 N N . VAL A 1 227 ? -20.128 0.814 14.762 1.00 98.00 227 VAL A N 1
ATOM 1736 C CA . VAL A 1 227 ? -19.162 1.146 15.809 1.00 98.00 227 VAL A CA 1
ATOM 1737 C C . VAL A 1 227 ? -19.845 1.689 17.058 1.00 98.00 227 VAL A C 1
ATOM 1739 O O . VAL A 1 227 ? -20.856 2.388 17.014 1.00 98.00 227 VAL A O 1
ATOM 1742 N N . SER A 1 228 ? -19.228 1.391 18.190 1.00 97.06 228 SER A N 1
ATOM 1743 C CA . SER A 1 228 ? -19.444 2.036 19.482 1.00 97.06 228 SER A CA 1
ATOM 1744 C C . SER A 1 228 ? -18.090 2.224 20.168 1.00 97.06 228 SER A C 1
ATOM 1746 O O . SER A 1 228 ? -17.112 1.557 19.822 1.00 97.06 228 SER A O 1
ATOM 1748 N N . VAL A 1 229 ? -17.991 3.136 21.134 1.00 96.75 229 VAL A N 1
ATOM 1749 C CA . VAL A 1 229 ? -16.750 3.288 21.912 1.00 96.75 229 VAL A CA 1
ATOM 1750 C C . VAL A 1 229 ? -16.401 1.953 22.582 1.00 96.75 229 VAL A C 1
ATOM 1752 O O . VAL A 1 229 ? -17.261 1.311 23.181 1.00 96.75 229 VAL A O 1
ATOM 1755 N N . GLY A 1 230 ? -15.148 1.520 22.443 1.00 96.69 230 GLY A N 1
ATOM 1756 C CA . GLY A 1 230 ? -14.650 0.226 22.916 1.00 96.69 230 GLY A CA 1
ATOM 1757 C C . GLY A 1 230 ? -14.834 -0.935 21.931 1.00 96.69 230 GLY A C 1
ATOM 1758 O O . GLY A 1 230 ? -14.218 -1.985 22.120 1.00 96.69 230 GLY A O 1
ATOM 1759 N N . SER A 1 231 ? -15.627 -0.767 20.865 1.00 97.88 231 SER A N 1
ATOM 1760 C CA . SER A 1 231 ? -15.713 -1.764 19.790 1.00 97.88 231 SER A CA 1
ATOM 1761 C C . SER A 1 231 ? -14.396 -1.868 19.011 1.00 97.88 231 SER A C 1
ATOM 1763 O O . SER A 1 231 ? -13.535 -0.985 19.075 1.00 97.88 231 SER A O 1
ATOM 1765 N N . ARG A 1 232 ? -14.222 -2.975 18.283 1.00 98.31 232 ARG A N 1
ATOM 1766 C CA . ARG A 1 232 ? -13.029 -3.246 17.476 1.00 98.31 232 ARG A CA 1
ATOM 1767 C C . ARG A 1 232 ? -13.424 -3.523 16.037 1.00 98.31 232 ARG A C 1
ATOM 1769 O O . ARG A 1 232 ? -14.327 -4.318 15.791 1.00 98.31 232 ARG A O 1
ATOM 1776 N N . ILE A 1 233 ? -12.697 -2.915 15.110 1.00 98.69 233 ILE A N 1
ATOM 1777 C CA . ILE A 1 233 ? -12.731 -3.256 13.690 1.00 98.69 233 ILE A CA 1
ATOM 1778 C C . ILE A 1 233 ? -11.521 -4.145 13.423 1.00 98.69 233 ILE A C 1
ATOM 1780 O O . ILE A 1 233 ? -10.401 -3.800 13.802 1.00 98.69 233 ILE A O 1
ATOM 1784 N N . VAL A 1 234 ? -11.745 -5.297 12.803 1.00 98.75 234 VAL A N 1
ATOM 1785 C CA . VAL A 1 234 ? -10.697 -6.272 12.505 1.00 98.75 234 VAL A CA 1
ATOM 1786 C C . VAL A 1 234 ? -10.539 -6.383 10.999 1.00 98.75 234 VAL A C 1
ATOM 1788 O O . VAL A 1 234 ? -11.513 -6.680 10.310 1.00 98.75 234 VAL A O 1
ATOM 1791 N N . VAL A 1 235 ? -9.322 -6.190 10.498 1.00 98.81 235 VAL A N 1
ATOM 1792 C CA . VAL A 1 235 ? -8.985 -6.432 9.090 1.00 98.81 235 VAL A CA 1
ATOM 1793 C C . VAL A 1 235 ? -8.009 -7.594 9.009 1.00 98.81 235 VAL A C 1
ATOM 1795 O O . VAL A 1 235 ? -6.961 -7.565 9.648 1.00 98.81 235 VAL A O 1
ATOM 1798 N N . GLU A 1 236 ? -8.361 -8.622 8.246 1.00 98.81 236 GLU A N 1
ATOM 1799 C CA . GLU A 1 236 ? -7.527 -9.802 8.014 1.00 98.81 236 GLU A CA 1
ATOM 1800 C C . GLU A 1 236 ? -7.058 -9.811 6.562 1.00 98.81 236 GLU A C 1
ATOM 1802 O O . GLU A 1 236 ? -7.862 -9.625 5.646 1.00 98.81 236 GLU A O 1
ATOM 1807 N N . VAL A 1 237 ? -5.764 -10.039 6.365 1.00 98.75 237 VAL A N 1
ATOM 1808 C CA . VAL A 1 237 ? -5.132 -10.138 5.050 1.00 98.75 237 VAL A CA 1
ATOM 1809 C C . VAL A 1 237 ? -4.391 -11.466 4.989 1.00 98.75 237 VAL A C 1
ATOM 1811 O O . VAL A 1 237 ? -3.594 -11.765 5.878 1.00 98.75 237 VAL A O 1
ATOM 1814 N N . VAL A 1 238 ? -4.638 -12.248 3.942 1.00 98.75 238 VAL A N 1
ATOM 1815 C CA . VAL A 1 238 ? -3.955 -13.523 3.697 1.00 98.75 238 VAL A CA 1
ATOM 1816 C C . VAL A 1 238 ? -3.034 -13.367 2.491 1.00 98.75 238 VAL A C 1
ATOM 1818 O O . VAL A 1 238 ? -3.441 -12.831 1.456 1.00 98.75 238 VAL A O 1
ATOM 1821 N N . SER A 1 239 ? -1.785 -13.814 2.622 1.00 98.69 239 SER A N 1
ATOM 1822 C CA . SER A 1 239 ? -0.752 -13.636 1.601 1.00 98.69 239 SER A CA 1
ATOM 1823 C C . SER A 1 239 ? -1.116 -14.286 0.259 1.00 98.69 239 SER A C 1
ATOM 1825 O O . SER A 1 239 ? -1.943 -15.206 0.224 1.00 98.69 239 SER A O 1
ATOM 1827 N N . PRO A 1 240 ? -0.500 -13.847 -0.856 1.00 98.69 240 PRO A N 1
ATOM 1828 C CA . PRO A 1 240 ? -0.695 -14.465 -2.167 1.00 98.69 240 PRO A CA 1
ATOM 1829 C C . PRO A 1 240 ? -0.522 -15.988 -2.204 1.00 98.69 240 PRO A C 1
ATOM 1831 O O . PRO A 1 240 ? -1.279 -16.675 -2.883 1.00 98.69 240 PRO A O 1
ATOM 1834 N N . ASP A 1 241 ? 0.449 -16.528 -1.463 1.00 98.25 241 ASP A N 1
ATOM 1835 C CA . ASP A 1 241 ? 0.683 -17.978 -1.366 1.00 98.25 241 ASP A CA 1
ATOM 1836 C C . ASP A 1 241 ? -0.110 -18.686 -0.253 1.00 98.25 241 ASP A C 1
ATOM 1838 O O . ASP A 1 241 ? 0.030 -19.895 -0.074 1.00 98.25 241 ASP A O 1
ATOM 1842 N N . GLY A 1 242 ? -0.924 -17.953 0.511 1.00 98.31 242 GLY A N 1
ATOM 1843 C CA . GLY A 1 242 ? -1.695 -18.488 1.633 1.00 98.31 242 GLY A CA 1
ATOM 1844 C C . GLY A 1 242 ? -0.872 -18.855 2.875 1.00 98.31 242 GLY A C 1
ATOM 1845 O O . GLY A 1 242 ? -1.439 -19.349 3.847 1.00 98.31 242 GLY A O 1
ATOM 1846 N N . SER A 1 243 ? 0.447 -18.638 2.869 1.00 97.44 243 SER A N 1
ATOM 1847 C CA . SER A 1 243 ? 1.337 -19.059 3.960 1.00 97.44 243 SER A CA 1
ATOM 1848 C C . SER A 1 243 ? 1.349 -18.121 5.168 1.00 97.44 243 SER A C 1
ATOM 1850 O O . SER A 1 243 ? 1.760 -18.532 6.254 1.00 97.44 243 SER A O 1
ATOM 1852 N N . ALA A 1 244 ? 0.899 -16.875 5.003 1.00 97.50 244 ALA A N 1
ATOM 1853 C CA . ALA A 1 244 ? 0.854 -15.877 6.063 1.00 97.50 244 ALA A CA 1
ATOM 1854 C C . ALA A 1 244 ? -0.531 -15.231 6.165 1.00 97.50 244 ALA A C 1
ATOM 1856 O O . ALA A 1 244 ? -1.225 -15.021 5.171 1.00 97.50 244 ALA A O 1
ATOM 1857 N N . THR A 1 245 ? -0.934 -14.887 7.386 1.00 98.19 245 THR A N 1
ATOM 1858 C CA . THR A 1 245 ? -2.159 -14.131 7.667 1.00 98.19 245 THR A CA 1
ATOM 1859 C C . THR A 1 245 ? -1.852 -13.081 8.718 1.00 98.19 245 THR A C 1
ATOM 1861 O O . THR A 1 245 ? -1.451 -13.453 9.818 1.00 98.19 245 THR A O 1
ATOM 1864 N N . GLN A 1 246 ? -2.070 -11.800 8.404 1.00 98.50 246 GLN A N 1
ATOM 1865 C CA . GLN A 1 246 ? -1.983 -10.729 9.398 1.00 98.50 246 GLN A CA 1
ATOM 1866 C C . GLN A 1 246 ? -3.353 -10.171 9.729 1.00 98.50 246 GLN A C 1
ATOM 1868 O O . GLN A 1 246 ? -4.251 -10.084 8.889 1.00 98.50 246 GLN A O 1
ATOM 1873 N N . ARG A 1 247 ? -3.480 -9.762 10.989 1.00 98.50 247 ARG A N 1
ATOM 1874 C CA . ARG A 1 247 ? -4.706 -9.237 11.566 1.00 98.50 247 ARG A CA 1
ATOM 1875 C C . ARG A 1 247 ? -4.440 -7.863 12.156 1.00 98.50 247 ARG A C 1
ATOM 1877 O O . ARG A 1 247 ? -3.738 -7.755 13.152 1.00 98.50 247 ARG A O 1
ATOM 1884 N N . TYR A 1 248 ? -5.055 -6.844 11.573 1.00 98.81 248 TYR A N 1
ATOM 1885 C CA . TYR A 1 248 ? -5.058 -5.484 12.095 1.00 98.81 248 TYR A CA 1
ATOM 1886 C C . TYR A 1 248 ? -6.287 -5.278 12.979 1.00 98.81 248 TYR A C 1
ATOM 1888 O O . TYR A 1 248 ? -7.401 -5.657 12.605 1.00 98.81 248 TYR A O 1
ATOM 1896 N N . VAL A 1 249 ? -6.095 -4.671 14.145 1.00 98.75 249 VAL A N 1
ATOM 1897 C CA . VAL A 1 249 ? -7.137 -4.376 15.126 1.00 98.75 249 VAL A CA 1
ATOM 1898 C C . VAL A 1 249 ? -7.189 -2.873 15.359 1.00 98.75 249 VAL A C 1
ATOM 1900 O O . VAL A 1 249 ? -6.250 -2.265 15.863 1.00 98.75 249 VAL A O 1
ATOM 1903 N N . PHE A 1 250 ? -8.329 -2.273 15.032 1.00 98.75 250 PHE A N 1
ATOM 1904 C CA . PHE A 1 250 ? -8.594 -0.856 15.247 1.00 98.75 250 PHE A CA 1
ATOM 1905 C C . PHE A 1 250 ? -9.607 -0.713 16.380 1.00 98.75 250 PHE A C 1
ATOM 1907 O O . PHE A 1 250 ? -10.791 -1.017 16.215 1.00 98.75 250 PHE A O 1
ATOM 1914 N N . THR A 1 251 ? -9.139 -0.277 17.547 1.00 98.62 251 THR A N 1
ATOM 1915 C CA . THR A 1 251 ? -9.994 -0.040 18.716 1.00 98.62 251 THR A CA 1
ATOM 1916 C C . THR A 1 251 ? -10.641 1.338 18.611 1.00 98.62 251 THR A C 1
ATOM 1918 O O . THR A 1 251 ? -9.956 2.345 18.424 1.00 98.62 251 THR A O 1
ATOM 1921 N N . VAL A 1 252 ? -11.967 1.385 18.728 1.00 98.50 252 VAL A N 1
ATOM 1922 C CA . VAL A 1 252 ? -12.750 2.617 18.613 1.00 98.50 252 VAL A CA 1
ATOM 1923 C C . VAL A 1 252 ? -12.724 3.380 19.933 1.00 98.50 252 VAL A C 1
ATOM 1925 O O . VAL A 1 252 ? -13.154 2.876 20.970 1.00 98.50 252 VAL A O 1
ATOM 1928 N N . ALA A 1 253 ? -12.270 4.626 19.884 1.00 97.94 253 ALA A N 1
ATOM 1929 C CA . ALA A 1 253 ? -12.297 5.572 20.989 1.00 97.94 253 ALA A CA 1
ATOM 1930 C C . ALA A 1 253 ? -13.155 6.792 20.631 1.00 97.94 253 ALA A C 1
ATOM 1932 O O . ALA A 1 253 ? -13.337 7.126 19.459 1.00 97.94 253 ALA A O 1
ATOM 1933 N N . ALA A 1 254 ? -13.657 7.493 21.645 1.00 95.31 254 ALA A N 1
ATOM 1934 C CA . ALA A 1 254 ? -14.279 8.790 21.421 1.00 95.31 254 ALA A CA 1
ATOM 1935 C C . ALA A 1 254 ? -13.229 9.807 20.940 1.00 95.31 254 ALA A C 1
ATOM 1937 O O . ALA A 1 254 ? -12.069 9.809 21.382 1.00 95.31 254 ALA A O 1
ATOM 1938 N N . GLN A 1 255 ? -13.631 10.684 20.027 1.00 90.25 255 GLN A N 1
ATOM 1939 C CA . GLN A 1 255 ? -12.891 11.911 19.782 1.00 90.25 255 GLN A CA 1
ATOM 1940 C C . GLN A 1 255 ? -12.901 12.763 21.059 1.00 90.25 255 GLN A C 1
ATOM 1942 O O . GLN A 1 255 ? -13.887 12.754 21.795 1.00 90.25 255 GLN A O 1
ATOM 1947 N N . ALA A 1 256 ? -11.757 13.383 21.355 1.00 72.69 256 ALA A N 1
ATOM 1948 C CA . ALA A 1 256 ? -11.642 14.319 22.469 1.00 72.69 256 ALA A CA 1
ATOM 1949 C C . ALA A 1 256 ? -12.418 15.605 22.168 1.00 72.69 256 ALA A C 1
ATOM 1951 O O . ALA A 1 256 ? -12.479 15.965 20.966 1.00 72.69 256 ALA A O 1
#

Sequence (256 aa):
MWGCNRPATADTTQYNSVKVDLFLSLTQQLLADYRRRAANGQIVEVTNAHQEVPVGMACVDNFVQCFQQLIDDGDAAAKPSIRGGTANRMSIVGDMWRDKNWMAIGPIGSGYGKPVDYLSKPTTDYPTSIAIDYNVDNGYRKYAQLSHIEFEGATLIGVDVHWAAPANGTPNKLPNKFDPWTYDYTVRVPVGQRTVAVKPTALSNRVSALKVNGQSISQGASVPVAVSVGSRIVVEVVSPDGSATQRYVFTVAAQA

Secondary structure (DSSP, 8-state):
-----BTTB---EE--SS-HHHHHHHHHHHHHHHHHH-TT------BPTTT--B-HHHHHHHHHHHHHHHHHHGGGG-EE-SSTTS--EEEEES-TTT-TT-EEEE--TT-TTSPP-SS----SSSS----S-TTSTTGGGG---EEEEEEES-EEE-EEEE-S--BTTB--EEEEE--TT--EEEEEE-TT--EEEEEEEESSTT-SEEEETTEE--TT--EEEE--TT-EEEEEEE-TTSS-EEEEEEEEEE--

pLDDT: mean 92.73, std 8.14, range [60.16, 98.81]